Protein AF-A0A7X9NNY5-F1 (afdb_monomer_lite)

Structure (mmCIF, N/CA/C/O backbone):
data_AF-A0A7X9NNY5-F1
#
_entry.id   AF-A0A7X9NNY5-F1
#
loop_
_atom_site.group_PDB
_atom_site.id
_atom_site.type_symbol
_atom_site.label_atom_id
_atom_site.label_alt_id
_atom_site.label_comp_id
_atom_site.label_asym_id
_atom_site.label_entity_id
_atom_site.label_seq_id
_atom_site.pdbx_PDB_ins_code
_atom_site.Cartn_x
_atom_site.Cartn_y
_atom_site.Cartn_z
_atom_site.occupancy
_atom_site.B_iso_or_equiv
_atom_site.auth_seq_id
_atom_site.auth_comp_id
_atom_site.auth_asym_id
_atom_site.auth_atom_id
_atom_site.pdbx_PDB_model_num
ATOM 1 N N . MET A 1 1 ? 11.352 15.556 -14.210 1.00 29.72 1 MET A N 1
ATOM 2 C CA . MET A 1 1 ? 10.498 14.798 -15.152 1.00 29.72 1 MET A CA 1
ATOM 3 C C . MET A 1 1 ? 11.236 13.510 -15.516 1.00 29.72 1 MET A C 1
ATOM 5 O O . MET A 1 1 ? 12.029 13.505 -16.452 1.00 29.72 1 MET A O 1
ATOM 9 N N . TYR A 1 2 ? 11.097 12.452 -14.714 1.00 36.94 2 TYR A N 1
ATOM 10 C CA . TYR A 1 2 ? 11.735 11.170 -15.022 1.00 36.94 2 TYR A CA 1
ATOM 11 C C . TYR A 1 2 ? 10.911 10.487 -16.113 1.00 36.94 2 TYR A C 1
ATOM 13 O O . TYR A 1 2 ? 9.789 10.049 -15.892 1.00 36.94 2 TYR A O 1
ATOM 21 N N . ASN A 1 3 ? 11.434 10.495 -17.338 1.00 51.75 3 ASN A N 1
ATOM 22 C CA . ASN A 1 3 ? 10.774 9.860 -18.470 1.00 51.75 3 ASN A CA 1
ATOM 23 C C . ASN A 1 3 ? 10.705 8.351 -18.214 1.00 51.75 3 ASN A C 1
ATOM 25 O O . ASN A 1 3 ? 11.738 7.691 -18.151 1.00 51.75 3 ASN A O 1
ATOM 29 N N . ASN A 1 4 ? 9.493 7.799 -18.153 1.00 73.00 4 ASN A N 1
ATOM 30 C CA . ASN A 1 4 ? 9.214 6.363 -18.018 1.00 73.00 4 ASN A CA 1
ATOM 31 C C . ASN A 1 4 ? 9.569 5.541 -19.281 1.00 73.00 4 ASN A C 1
ATOM 33 O O . ASN A 1 4 ? 9.000 4.482 -19.563 1.00 73.00 4 ASN A O 1
ATOM 37 N N . THR A 1 5 ? 10.500 6.057 -20.084 1.00 80.38 5 THR A N 1
ATOM 38 C CA . THR A 1 5 ? 10.913 5.535 -21.381 1.00 80.38 5 THR A CA 1
ATOM 39 C C . THR A 1 5 ? 12.424 5.376 -21.419 1.00 80.38 5 THR A C 1
ATOM 41 O O . THR A 1 5 ? 13.156 6.340 -21.210 1.00 80.38 5 THR A O 1
ATOM 44 N N . LEU A 1 6 ? 12.865 4.177 -21.765 1.00 85.81 6 LEU A N 1
ATOM 45 C CA . LEU A 1 6 ? 14.250 3.759 -21.866 1.00 85.81 6 LEU A CA 1
ATOM 46 C C . LEU A 1 6 ? 14.752 3.809 -23.310 1.00 85.81 6 LEU A C 1
ATOM 48 O O . LEU A 1 6 ? 13.996 3.627 -24.272 1.00 85.81 6 LEU A O 1
ATOM 52 N N . LYS A 1 7 ? 16.061 3.986 -23.449 1.00 89.69 7 LYS A N 1
ATOM 53 C CA . LYS A 1 7 ? 16.833 3.730 -24.663 1.00 89.69 7 LYS A CA 1
ATOM 54 C C . LYS A 1 7 ? 17.215 2.255 -24.739 1.00 89.69 7 LYS A C 1
ATOM 56 O O . LYS A 1 7 ? 17.314 1.551 -23.739 1.00 89.69 7 LYS A O 1
ATOM 61 N N . VAL A 1 8 ? 17.544 1.806 -25.949 1.00 88.88 8 VAL A N 1
ATOM 62 C CA . VAL A 1 8 ? 17.994 0.430 -26.219 1.00 88.88 8 VAL A CA 1
ATOM 63 C C . VAL A 1 8 ? 19.162 -0.003 -25.320 1.00 88.88 8 VAL A C 1
ATOM 65 O O . VAL A 1 8 ? 19.118 -1.096 -24.768 1.00 88.88 8 VAL A O 1
ATOM 68 N N . SER A 1 9 ? 20.171 0.848 -25.118 1.00 88.75 9 SER A N 1
ATOM 69 C CA . SER A 1 9 ? 21.324 0.537 -24.259 1.00 88.75 9 SER A CA 1
ATOM 70 C C . SER A 1 9 ? 20.941 0.322 -22.791 1.00 88.75 9 SER A C 1
ATOM 72 O O . SER A 1 9 ? 21.478 -0.566 -22.133 1.00 88.75 9 SER A O 1
ATOM 74 N N . GLU A 1 10 ? 19.989 1.107 -22.284 1.00 88.75 10 GLU A N 1
ATOM 75 C CA . GLU A 1 10 ? 19.481 0.997 -20.912 1.00 88.75 10 GLU A CA 1
ATOM 76 C C . GLU A 1 10 ? 18.686 -0.300 -20.745 1.00 88.75 10 GLU A C 1
ATOM 78 O O . GLU A 1 10 ? 18.891 -1.027 -19.773 1.00 88.75 10 GLU A O 1
ATOM 83 N N . CYS A 1 11 ? 17.860 -0.652 -21.738 1.00 90.38 11 CYS A N 1
ATOM 84 C CA . CYS A 1 11 ? 17.157 -1.930 -21.753 1.00 90.38 11 CYS A CA 1
ATOM 85 C C . CYS A 1 11 ? 18.126 -3.114 -21.690 1.00 90.38 11 CYS A C 1
ATOM 87 O O . CYS A 1 11 ? 17.936 -3.996 -20.863 1.00 90.38 11 CYS A O 1
ATOM 89 N N . LEU A 1 12 ? 19.181 -3.126 -22.510 1.00 92.25 12 LEU A N 1
ATOM 90 C CA . LEU A 1 12 ? 20.163 -4.218 -22.523 1.00 92.25 12 LEU A CA 1
ATOM 91 C C . LEU A 1 12 ? 20.895 -4.366 -21.181 1.00 92.25 12 LEU A C 1
ATOM 93 O O . LEU A 1 12 ? 21.133 -5.487 -20.736 1.00 92.25 12 LEU A O 1
ATOM 97 N N . SER A 1 13 ? 21.211 -3.250 -20.515 1.00 90.56 13 SER A N 1
ATOM 98 C CA . SER A 1 13 ? 21.811 -3.259 -19.175 1.00 90.56 13 SER A CA 1
ATOM 99 C C . SER A 1 13 ? 20.877 -3.895 -18.137 1.00 90.56 13 SER A C 1
ATOM 101 O O . SER A 1 13 ? 21.286 -4.781 -17.386 1.00 90.56 13 SER A O 1
ATOM 103 N N . ILE A 1 14 ? 19.595 -3.512 -18.151 1.00 89.88 14 ILE A N 1
ATOM 104 C CA . ILE A 1 14 ? 18.569 -4.086 -17.268 1.00 89.88 14 ILE A CA 1
ATOM 105 C C . ILE A 1 14 ? 18.381 -5.576 -17.560 1.00 89.88 14 ILE A C 1
ATOM 107 O O . ILE A 1 14 ? 18.391 -6.381 -16.637 1.00 89.88 14 ILE A O 1
ATOM 111 N N . MET A 1 15 ? 18.271 -5.969 -18.832 1.00 91.69 15 MET A N 1
ATOM 112 C CA . MET A 1 15 ? 18.133 -7.377 -19.220 1.00 91.69 15 MET A CA 1
ATOM 113 C C . MET A 1 15 ? 19.300 -8.225 -18.695 1.00 91.69 15 MET A C 1
ATOM 115 O O . MET A 1 15 ? 19.076 -9.308 -18.155 1.00 91.69 15 MET A O 1
ATOM 119 N N . LYS A 1 16 ? 20.533 -7.701 -18.760 1.00 90.44 16 LYS A N 1
ATOM 120 C CA . LYS A 1 16 ? 21.729 -8.370 -18.232 1.00 90.44 16 LYS A CA 1
ATOM 121 C C . LYS A 1 16 ? 21.672 -8.577 -16.713 1.00 90.44 16 LYS A C 1
ATOM 123 O O . LYS A 1 16 ? 22.132 -9.616 -16.248 1.00 90.44 16 LYS A O 1
ATOM 128 N N . LYS A 1 17 ? 21.090 -7.639 -15.950 1.00 87.31 17 LYS A N 1
ATOM 129 C CA . LYS A 1 17 ? 20.887 -7.778 -14.491 1.00 87.31 17 LYS A CA 1
ATOM 130 C C . LYS A 1 17 ? 20.021 -8.995 -14.145 1.00 87.31 17 LYS A C 1
ATOM 132 O O . LYS A 1 17 ? 20.289 -9.655 -13.153 1.00 87.31 17 LYS A O 1
ATOM 137 N N . PHE A 1 18 ? 19.045 -9.317 -14.994 1.00 86.88 18 PHE A N 1
ATOM 138 C CA . PHE A 1 18 ? 18.149 -10.473 -14.843 1.00 86.88 18 PHE A CA 1
ATOM 139 C C . PHE A 1 18 ? 18.590 -11.684 -15.672 1.00 86.88 18 PHE A C 1
ATOM 141 O O . PHE A 1 18 ? 17.772 -12.514 -16.057 1.00 86.88 18 PHE A O 1
ATOM 148 N N . ASN A 1 19 ? 19.885 -11.762 -15.993 1.00 85.56 19 ASN A N 1
ATOM 149 C CA . ASN A 1 19 ? 20.501 -12.862 -16.734 1.00 85.56 19 ASN A CA 1
ATOM 150 C C . ASN A 1 19 ? 19.885 -13.138 -18.127 1.00 85.56 19 ASN A C 1
ATOM 152 O O . ASN A 1 19 ? 20.053 -14.219 -18.692 1.00 85.56 19 ASN A O 1
ATOM 156 N N . VAL A 1 20 ? 19.207 -12.150 -18.722 1.00 88.06 20 VAL A N 1
ATOM 157 C CA . VAL A 1 20 ? 18.689 -12.218 -20.093 1.00 88.06 20 VAL A CA 1
ATOM 158 C C . VAL A 1 20 ? 19.696 -11.563 -21.033 1.00 88.06 20 VAL A C 1
ATOM 160 O O . VAL A 1 20 ? 19.736 -10.344 -21.203 1.00 88.06 20 VAL A O 1
ATOM 163 N N . HIS A 1 21 ? 20.522 -12.385 -21.676 1.00 89.94 21 HIS A N 1
ATOM 164 C CA . HIS A 1 21 ? 21.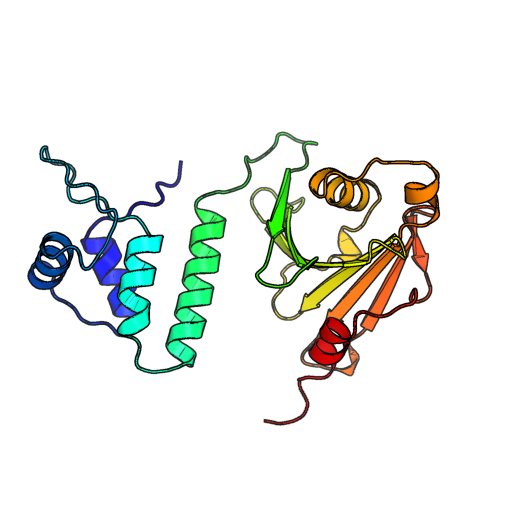551 -11.912 -22.604 1.00 89.94 21 HIS A CA 1
ATOM 165 C C . HIS A 1 21 ? 20.981 -11.749 -24.013 1.00 89.94 21 HIS A C 1
ATOM 167 O O . HIS A 1 21 ? 20.481 -12.697 -24.617 1.00 89.94 21 HIS A O 1
ATOM 173 N N . MET A 1 22 ? 21.070 -10.539 -24.562 1.00 91.75 22 MET A N 1
ATOM 174 C CA . MET A 1 22 ? 20.636 -10.235 -25.925 1.00 91.75 22 MET A CA 1
ATOM 175 C C . MET A 1 22 ? 21.566 -9.195 -26.545 1.00 91.75 22 MET A C 1
ATOM 177 O O . MET A 1 22 ? 22.008 -8.271 -25.869 1.00 91.75 22 MET A O 1
ATOM 181 N N . SER A 1 23 ? 21.866 -9.330 -27.837 1.00 92.75 23 SER A N 1
ATOM 182 C CA . SER A 1 23 ? 22.615 -8.304 -28.564 1.00 92.75 23 SER A CA 1
ATOM 183 C C . SER A 1 23 ? 21.702 -7.143 -28.965 1.00 92.75 23 SER A C 1
ATOM 185 O O . SER A 1 23 ? 20.495 -7.315 -29.163 1.00 92.75 23 SER A O 1
ATOM 187 N N . GLU A 1 24 ? 22.277 -5.953 -29.143 1.00 91.56 24 GLU A N 1
ATOM 188 C CA . GLU A 1 24 ? 21.531 -4.782 -29.611 1.00 91.56 24 GLU A CA 1
ATOM 189 C C . GLU A 1 24 ? 20.770 -5.026 -30.934 1.00 91.56 24 GLU A C 1
ATOM 191 O O . GLU A 1 24 ? 19.580 -4.691 -30.996 1.00 91.56 24 GLU A O 1
ATOM 196 N N . PRO A 1 25 ? 21.366 -5.643 -31.978 1.00 92.06 25 PRO A N 1
ATOM 197 C CA . PRO A 1 25 ? 20.636 -5.970 -33.204 1.00 92.06 25 PRO A CA 1
ATOM 198 C C . PRO A 1 25 ? 19.439 -6.895 -32.964 1.00 92.06 25 PRO A C 1
ATOM 200 O O . PRO A 1 25 ? 18.354 -6.637 -33.493 1.00 92.06 25 PRO A O 1
ATOM 203 N N . SER A 1 26 ? 19.604 -7.930 -32.134 1.00 91.44 26 SER A N 1
ATOM 204 C CA . SER A 1 26 ? 18.530 -8.875 -31.807 1.00 91.44 26 SER A CA 1
ATOM 205 C C . SER A 1 26 ? 17.392 -8.195 -31.050 1.00 91.44 26 SER A C 1
ATOM 207 O O . SER A 1 26 ? 16.222 -8.415 -31.362 1.00 91.44 26 SER A O 1
ATOM 209 N N . PHE A 1 27 ? 17.711 -7.299 -30.116 1.00 93.19 27 PHE A N 1
ATOM 210 C CA . PHE A 1 27 ? 16.696 -6.556 -29.375 1.00 93.19 27 PHE A CA 1
ATOM 211 C C . PHE A 1 27 ? 15.937 -5.566 -30.270 1.00 93.19 27 PHE A C 1
ATOM 213 O O . PHE A 1 27 ? 14.707 -5.504 -30.241 1.00 93.19 27 PHE A O 1
ATOM 220 N N . ARG A 1 28 ? 16.636 -4.862 -31.169 1.00 90.38 28 ARG A N 1
ATOM 221 C CA . ARG A 1 28 ? 15.995 -4.014 -32.191 1.00 90.38 28 ARG A CA 1
ATOM 222 C C . ARG A 1 28 ? 15.096 -4.820 -33.126 1.00 90.38 28 ARG A C 1
ATOM 224 O O . ARG A 1 28 ? 14.043 -4.330 -33.534 1.00 90.38 28 ARG A O 1
ATOM 231 N N . GLN A 1 29 ? 15.482 -6.049 -33.460 1.00 90.75 29 GLN A N 1
ATOM 232 C CA . GLN A 1 29 ? 14.642 -6.949 -34.244 1.00 90.75 29 GLN A CA 1
ATOM 233 C C . GLN A 1 29 ? 13.386 -7.373 -33.469 1.00 90.75 29 GLN A C 1
ATOM 235 O O . GLN A 1 29 ? 12.304 -7.374 -34.054 1.00 90.75 29 GLN A O 1
ATOM 240 N N . ALA A 1 30 ? 13.497 -7.675 -32.173 1.00 90.75 30 ALA A N 1
ATOM 241 C CA . ALA A 1 30 ? 12.353 -7.997 -31.315 1.00 90.75 30 ALA A CA 1
ATOM 242 C C . ALA A 1 30 ? 11.338 -6.840 -31.247 1.00 90.75 30 ALA A C 1
ATOM 244 O O . ALA A 1 30 ? 10.132 -7.067 -31.358 1.00 90.75 30 ALA A O 1
ATOM 245 N N . ILE A 1 31 ? 11.823 -5.596 -31.167 1.00 90.19 31 ILE A N 1
ATOM 246 C CA . ILE A 1 31 ? 10.989 -4.385 -31.234 1.00 90.19 31 ILE A CA 1
ATOM 247 C C . ILE A 1 31 ? 10.262 -4.293 -32.583 1.00 90.19 31 ILE A C 1
ATOM 249 O O . ILE A 1 31 ? 9.046 -4.141 -32.618 1.00 90.19 31 ILE A O 1
ATOM 253 N N . ARG A 1 32 ? 10.974 -4.455 -33.709 1.00 87.06 32 ARG A N 1
ATOM 254 C CA . ARG A 1 32 ? 10.362 -4.435 -35.058 1.00 87.06 32 ARG A CA 1
ATOM 255 C C . ARG A 1 32 ? 9.321 -5.538 -35.259 1.00 87.06 32 ARG A C 1
ATOM 257 O O . ARG A 1 32 ? 8.368 -5.342 -36.001 1.00 87.06 32 ARG A O 1
ATOM 264 N N . LYS A 1 33 ? 9.501 -6.685 -34.598 1.00 89.75 33 LYS A N 1
ATOM 265 C CA . LYS A 1 33 ? 8.549 -7.806 -34.579 1.00 89.75 33 LYS A CA 1
ATOM 266 C C . LYS A 1 33 ? 7.403 -7.615 -33.572 1.00 89.75 33 LYS A C 1
ATOM 268 O O . LYS A 1 33 ? 6.646 -8.552 -33.348 1.00 89.75 33 LYS A O 1
ATOM 273 N N . ASN A 1 34 ? 7.284 -6.435 -32.958 1.00 83.75 34 ASN A N 1
ATOM 274 C CA . ASN A 1 34 ? 6.257 -6.085 -31.974 1.00 83.75 34 ASN A CA 1
ATOM 275 C C . ASN A 1 34 ? 6.227 -7.003 -30.733 1.00 83.75 34 ASN A C 1
ATOM 277 O O . ASN A 1 34 ? 5.195 -7.169 -30.084 1.00 83.75 34 ASN A O 1
ATOM 281 N N . GLN A 1 35 ? 7.367 -7.619 -30.397 1.00 88.50 35 GLN A N 1
ATOM 282 C CA . GLN A 1 35 ? 7.510 -8.438 -29.187 1.00 88.50 35 GLN A CA 1
ATOM 283 C C . GLN A 1 35 ? 7.706 -7.566 -27.941 1.00 88.50 35 GLN A C 1
ATOM 285 O O . GLN A 1 35 ? 7.334 -7.965 -26.842 1.00 88.50 35 GLN A O 1
ATOM 290 N N . VAL A 1 36 ? 8.264 -6.367 -28.123 1.00 87.12 36 VAL A N 1
ATOM 291 C CA . VAL A 1 36 ? 8.272 -5.287 -27.132 1.00 87.12 36 VAL A CA 1
ATOM 292 C C . VAL A 1 36 ? 7.199 -4.295 -27.573 1.00 87.12 36 VAL A C 1
ATOM 294 O O . VAL A 1 36 ? 7.366 -3.622 -28.588 1.00 87.12 36 VAL A O 1
ATOM 297 N N . LYS A 1 37 ? 6.068 -4.264 -26.865 1.00 79.19 37 LYS A N 1
ATOM 298 C CA . LYS A 1 37 ? 4.893 -3.465 -27.253 1.00 79.19 37 LYS A CA 1
ATOM 299 C C . LYS A 1 37 ? 5.091 -1.978 -26.933 1.00 79.19 37 LYS A C 1
ATOM 301 O O . LYS A 1 37 ? 5.993 -1.614 -26.189 1.00 79.19 37 LYS A O 1
ATOM 306 N N . ASN A 1 38 ? 4.225 -1.124 -27.485 1.00 80.75 38 ASN A N 1
ATOM 307 C CA . ASN A 1 38 ? 4.113 0.307 -27.152 1.00 80.75 38 ASN A CA 1
ATOM 308 C C . ASN A 1 38 ? 5.410 1.129 -27.311 1.00 80.75 38 ASN A C 1
ATOM 310 O O . ASN A 1 38 ? 5.562 2.185 -26.702 1.00 80.75 38 ASN A O 1
ATOM 314 N N . THR A 1 39 ? 6.359 0.667 -28.129 1.00 82.38 39 THR A N 1
ATOM 315 C CA . THR A 1 39 ? 7.594 1.407 -28.411 1.00 82.38 39 THR A CA 1
ATOM 316 C C . THR A 1 39 ? 7.340 2.534 -29.403 1.00 82.38 39 THR A C 1
ATOM 318 O O . THR A 1 39 ? 6.726 2.308 -30.447 1.00 82.38 39 THR A O 1
ATOM 321 N N . VAL A 1 40 ? 7.880 3.722 -29.134 1.00 81.06 40 VAL A N 1
ATOM 322 C CA . VAL A 1 40 ? 7.788 4.869 -30.045 1.00 81.06 40 VAL A CA 1
ATOM 323 C C . VAL A 1 40 ? 9.054 4.935 -30.897 1.00 81.06 40 VAL A C 1
ATOM 325 O O . VAL A 1 40 ? 10.168 5.101 -30.388 1.00 81.06 40 VAL A O 1
ATOM 328 N N . LEU A 1 41 ? 8.882 4.791 -32.211 1.00 75.81 41 LEU A N 1
ATOM 329 C CA . LEU A 1 41 ? 9.952 4.893 -33.202 1.00 75.81 41 LEU A CA 1
ATOM 330 C C . LEU A 1 41 ? 10.037 6.339 -33.703 1.00 75.81 41 LEU A C 1
ATOM 332 O O . LEU A 1 41 ? 9.265 6.735 -34.572 1.00 75.81 41 LEU A O 1
ATOM 336 N N . ASN A 1 42 ? 10.980 7.129 -33.181 1.00 67.38 42 ASN A N 1
ATOM 337 C CA . ASN A 1 42 ? 11.233 8.469 -33.713 1.00 67.38 42 ASN A CA 1
ATOM 338 C C . ASN A 1 42 ? 12.247 8.415 -34.865 1.00 67.38 42 ASN A C 1
ATOM 340 O O . ASN A 1 42 ? 13.372 7.941 -34.711 1.00 67.38 42 ASN A O 1
ATOM 344 N N . SER A 1 43 ? 11.848 8.932 -36.029 1.00 55.50 43 SER A N 1
ATOM 345 C CA . SER A 1 43 ? 12.632 8.930 -37.274 1.00 55.50 43 SER A CA 1
ATOM 346 C C . SER A 1 43 ? 13.770 9.962 -37.307 1.00 55.50 43 SER A C 1
ATOM 348 O O . SER A 1 43 ? 14.613 9.920 -38.201 1.00 55.50 43 SER A O 1
ATOM 350 N N . LYS A 1 44 ? 13.843 10.875 -36.329 1.00 47.81 44 LYS A N 1
ATOM 351 C CA . LYS A 1 44 ? 14.873 11.921 -36.235 1.00 47.81 44 LYS A CA 1
ATOM 352 C C . LYS A 1 44 ? 15.720 11.727 -34.980 1.00 47.81 44 LYS A C 1
ATOM 354 O O . LYS A 1 44 ? 15.222 11.981 -33.896 1.00 47.81 44 LYS A O 1
ATOM 359 N N . LYS A 1 45 ? 16.978 11.292 -35.152 1.00 49.44 45 LYS A N 1
ATOM 360 C CA . LYS A 1 45 ? 18.151 11.328 -34.233 1.00 49.44 45 LYS A CA 1
ATOM 361 C C . LYS A 1 45 ? 18.014 10.932 -32.738 1.00 49.44 45 LYS A C 1
ATOM 363 O O . LYS A 1 45 ? 19.048 10.733 -32.114 1.00 49.44 45 LYS A O 1
ATOM 368 N N . GLU A 1 46 ? 16.828 10.739 -32.165 1.00 51.97 46 GLU A N 1
ATOM 369 C CA . GLU A 1 46 ? 16.620 10.503 -30.723 1.00 51.97 46 GLU A CA 1
ATOM 370 C C . GLU A 1 46 ? 16.437 9.028 -30.326 1.00 51.97 46 GLU A C 1
ATOM 372 O O . GLU A 1 46 ? 16.335 8.708 -29.144 1.00 51.97 46 GLU A O 1
ATOM 377 N N . GLY A 1 47 ? 16.466 8.104 -31.287 1.00 72.75 47 GLY A N 1
ATOM 378 C CA . GLY A 1 47 ? 16.411 6.669 -31.007 1.00 72.75 47 GLY A CA 1
ATOM 379 C C . GLY A 1 47 ? 15.016 6.143 -30.645 1.00 72.75 47 GLY A C 1
ATOM 380 O O . GLY A 1 47 ? 14.021 6.864 -30.626 1.00 72.75 47 GLY A O 1
ATOM 381 N N . ILE A 1 48 ? 14.947 4.826 -30.429 1.00 82.69 48 ILE A N 1
ATOM 382 C CA . ILE A 1 48 ? 13.721 4.116 -30.045 1.00 82.69 48 ILE A CA 1
ATOM 383 C C . ILE A 1 48 ? 13.451 4.408 -28.569 1.00 82.69 48 ILE A C 1
ATOM 385 O O . ILE A 1 48 ? 14.330 4.153 -27.744 1.00 82.69 48 ILE A O 1
ATOM 389 N N . ARG A 1 49 ? 12.252 4.900 -28.243 1.00 85.69 49 ARG A N 1
ATOM 390 C CA . ARG A 1 49 ? 11.802 5.077 -26.857 1.00 85.69 49 ARG A CA 1
ATOM 391 C C . ARG A 1 49 ? 10.957 3.881 -26.440 1.00 85.69 49 ARG A C 1
ATOM 393 O O . ARG A 1 49 ? 9.960 3.562 -27.089 1.00 85.69 49 ARG A O 1
ATOM 400 N N . ILE A 1 50 ? 11.371 3.215 -25.371 1.00 87.62 50 ILE A N 1
ATOM 401 C CA . ILE A 1 50 ? 10.800 1.943 -24.923 1.00 87.62 50 ILE A CA 1
ATOM 402 C C . ILE A 1 50 ? 10.203 2.160 -23.536 1.00 87.62 50 ILE A C 1
ATOM 404 O O . ILE A 1 50 ? 10.965 2.395 -22.603 1.00 87.62 50 ILE A O 1
ATOM 408 N N . PRO A 1 51 ? 8.874 2.100 -23.354 1.00 85.50 51 PRO A N 1
ATOM 409 C CA . PRO A 1 51 ? 8.294 2.235 -22.025 1.00 85.50 51 PRO A CA 1
ATOM 410 C C . PRO A 1 51 ? 8.858 1.173 -21.082 1.00 85.50 51 PRO A C 1
ATOM 412 O O . PRO A 1 51 ? 8.955 0.002 -21.460 1.00 85.50 51 PRO A O 1
ATOM 415 N N . PHE A 1 52 ? 9.196 1.556 -19.85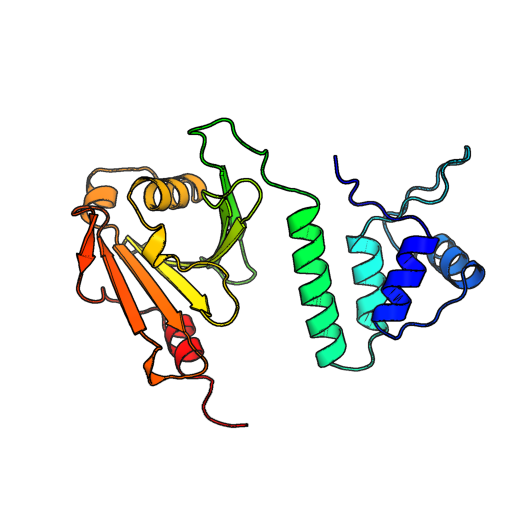3 1.00 83.62 52 PHE A N 1
ATOM 416 C CA . PHE A 1 52 ? 9.801 0.634 -18.893 1.00 83.62 52 PHE A CA 1
ATOM 417 C C . PHE A 1 52 ? 8.923 -0.605 -18.650 1.00 83.62 52 PHE A C 1
ATOM 419 O O . PHE A 1 52 ? 9.394 -1.731 -18.788 1.00 83.62 52 PHE A O 1
ATOM 426 N N . ALA A 1 53 ? 7.614 -0.413 -18.462 1.00 80.69 53 ALA A N 1
ATOM 427 C CA . ALA A 1 53 ? 6.638 -1.503 -18.353 1.00 80.69 53 ALA A CA 1
ATOM 428 C C . ALA A 1 53 ? 6.648 -2.461 -19.563 1.00 80.69 53 ALA A C 1
ATOM 430 O O . ALA A 1 53 ? 6.429 -3.663 -19.424 1.00 80.69 53 ALA A O 1
ATOM 431 N N . SER A 1 54 ? 6.941 -1.951 -20.764 1.00 83.69 54 SER A N 1
ATOM 432 C CA . SER A 1 54 ? 7.018 -2.780 -21.974 1.00 83.69 54 SER A CA 1
ATOM 433 C C . SER A 1 54 ? 8.274 -3.651 -21.997 1.00 83.69 54 SER A C 1
ATOM 435 O O . SER A 1 54 ? 8.213 -4.784 -22.475 1.00 83.69 54 SER A O 1
ATOM 437 N N . LEU A 1 55 ? 9.390 -3.169 -21.436 1.00 89.56 55 LEU A N 1
ATOM 438 C CA . LEU A 1 55 ? 10.584 -3.985 -21.208 1.00 89.56 55 LEU A CA 1
ATOM 439 C C . LEU A 1 55 ? 10.329 -5.075 -20.159 1.00 89.56 55 LEU A C 1
ATOM 441 O O . LEU A 1 55 ? 10.701 -6.224 -20.382 1.00 89.56 55 LEU A O 1
ATOM 445 N N . ILE A 1 56 ? 9.678 -4.740 -19.043 1.00 88.00 56 ILE A N 1
ATOM 446 C CA . ILE A 1 56 ? 9.377 -5.707 -17.977 1.00 88.00 56 ILE A CA 1
ATOM 447 C C . ILE A 1 56 ? 8.489 -6.836 -18.498 1.00 88.00 56 ILE A C 1
ATOM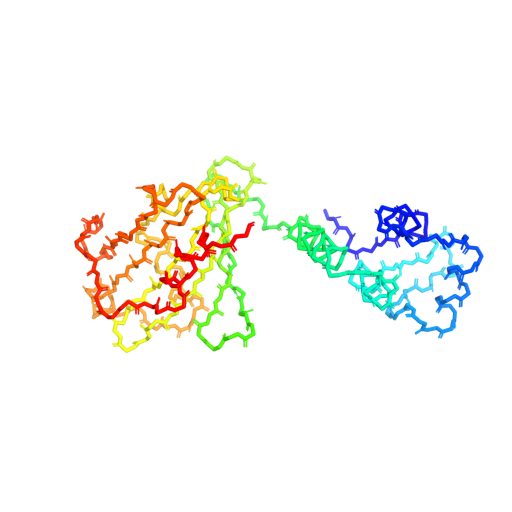 449 O O . ILE A 1 56 ? 8.844 -8.005 -18.365 1.00 88.00 56 ILE A O 1
ATOM 453 N N . ASN A 1 57 ? 7.411 -6.505 -19.210 1.00 81.81 57 ASN A N 1
ATOM 454 C CA . ASN A 1 57 ? 6.546 -7.506 -19.842 1.00 81.81 57 ASN A CA 1
ATOM 455 C C . ASN A 1 57 ? 7.292 -8.387 -20.854 1.00 81.81 57 ASN A C 1
ATOM 457 O O . ASN A 1 57 ? 6.976 -9.564 -21.013 1.00 81.81 57 ASN A O 1
ATOM 461 N N . PHE A 1 58 ? 8.294 -7.834 -21.540 1.00 89.44 58 PHE A N 1
ATOM 462 C CA . PHE A 1 58 ? 9.144 -8.603 -22.444 1.00 89.44 58 PHE A CA 1
ATOM 463 C C . PHE A 1 58 ? 10.104 -9.552 -21.707 1.00 89.44 58 PHE A C 1
ATOM 465 O O . PHE A 1 58 ? 10.463 -10.595 -22.267 1.00 89.44 58 PHE A O 1
ATOM 472 N N . LEU A 1 59 ? 10.521 -9.202 -20.487 1.00 88.25 59 LEU A N 1
ATOM 473 C CA . LEU A 1 59 ? 11.437 -9.977 -19.650 1.00 88.25 59 LEU A CA 1
ATOM 474 C C . LEU A 1 59 ? 10.754 -11.139 -18.930 1.00 88.25 59 LEU A C 1
ATOM 476 O O . LEU A 1 59 ? 11.325 -12.223 -18.931 1.00 88.25 59 LEU A O 1
ATOM 480 N N . ILE A 1 60 ? 9.541 -10.946 -18.398 1.00 82.81 60 ILE A N 1
ATOM 481 C CA . ILE A 1 60 ? 8.779 -11.961 -17.639 1.00 82.81 60 ILE A CA 1
ATOM 482 C C . ILE A 1 60 ? 8.844 -13.372 -18.260 1.00 82.81 60 ILE A C 1
ATOM 484 O O . ILE A 1 60 ? 9.260 -14.297 -17.567 1.00 82.81 60 ILE A O 1
ATOM 488 N N . PRO A 1 61 ? 8.518 -13.581 -19.553 1.00 83.06 61 PRO A N 1
ATOM 489 C CA . PRO A 1 61 ? 8.514 -14.925 -20.137 1.00 83.06 61 PRO A CA 1
ATOM 490 C C . PRO A 1 61 ? 9.915 -15.510 -20.404 1.00 83.06 61 PRO A C 1
ATOM 492 O O . PRO A 1 61 ? 10.013 -16.608 -20.940 1.00 83.06 61 PRO A O 1
ATOM 495 N N . LYS A 1 62 ? 10.998 -14.772 -20.126 1.00 87.94 62 LYS A N 1
ATOM 496 C CA . LYS A 1 62 ? 12.395 -15.173 -20.390 1.00 87.94 62 LYS A CA 1
ATOM 497 C C . LYS A 1 62 ? 13.184 -15.486 -19.118 1.00 87.94 62 LYS A C 1
ATOM 499 O O . LYS A 1 62 ? 14.363 -15.816 -19.217 1.00 87.94 62 LYS A O 1
ATOM 504 N N . LEU A 1 63 ? 12.558 -15.354 -17.953 1.00 84.50 63 LEU A N 1
ATOM 505 C CA . LEU A 1 63 ? 13.170 -15.673 -16.669 1.00 84.50 63 LEU A CA 1
ATOM 506 C C . LEU A 1 63 ? 13.167 -17.187 -16.449 1.00 84.50 63 LEU A C 1
ATOM 508 O O . LEU A 1 63 ? 12.250 -17.876 -16.894 1.00 84.50 63 LEU A O 1
ATOM 512 N N . GLN A 1 64 ? 14.194 -17.704 -15.775 1.00 75.88 64 GLN A N 1
ATOM 513 C CA . GLN A 1 64 ? 14.371 -19.148 -15.583 1.00 75.88 64 GLN A CA 1
ATOM 514 C C . GLN A 1 64 ? 13.877 -19.658 -14.222 1.00 75.88 64 GLN A C 1
ATOM 516 O O . GLN A 1 64 ? 13.954 -20.857 -13.963 1.00 75.88 64 GLN A O 1
ATOM 521 N N . GLY A 1 65 ? 13.325 -18.791 -13.366 1.00 70.50 65 GLY A N 1
ATOM 522 C CA . GLY A 1 65 ? 12.814 -19.207 -12.064 1.00 70.50 65 GLY A CA 1
ATOM 523 C C . GLY A 1 65 ? 11.961 -18.166 -11.344 1.00 70.50 65 GLY A C 1
ATOM 524 O O . GLY A 1 65 ? 11.937 -16.985 -11.694 1.00 70.50 65 GLY A O 1
ATOM 525 N N . ASN A 1 66 ? 11.273 -18.630 -10.297 1.00 62.75 66 ASN A N 1
ATOM 526 C CA . ASN A 1 66 ? 10.375 -17.813 -9.474 1.00 62.75 66 ASN A CA 1
ATOM 527 C C . ASN A 1 66 ? 11.114 -16.689 -8.728 1.00 62.75 66 ASN A C 1
ATOM 529 O O . ASN A 1 66 ? 10.552 -15.614 -8.542 1.00 62.75 66 ASN A O 1
ATOM 533 N N . TYR A 1 67 ? 12.373 -16.917 -8.339 1.00 65.88 67 TYR A N 1
ATOM 534 C CA . TYR A 1 67 ? 13.205 -15.913 -7.670 1.00 65.88 67 TYR A CA 1
ATOM 535 C C . TYR A 1 67 ? 13.524 -14.724 -8.589 1.00 65.88 67 TYR A C 1
ATOM 537 O O . TYR A 1 67 ? 13.297 -13.579 -8.215 1.00 65.88 67 TYR A O 1
ATOM 545 N N . ASP A 1 68 ? 13.940 -14.980 -9.833 1.00 67.69 68 ASP A N 1
ATOM 546 C CA . ASP A 1 68 ? 14.217 -13.912 -10.804 1.00 67.69 68 ASP A CA 1
ATOM 547 C C . ASP A 1 68 ? 12.954 -13.103 -11.136 1.00 67.69 68 ASP A C 1
ATOM 549 O O . ASP A 1 68 ? 13.019 -11.895 -11.363 1.00 67.69 68 ASP A O 1
ATOM 553 N N . ALA A 1 69 ? 11.790 -13.764 -11.153 1.00 67.75 69 ALA A N 1
ATOM 554 C CA . ALA A 1 69 ? 10.500 -13.109 -11.352 1.00 67.75 69 ALA A CA 1
ATOM 555 C C . ALA A 1 69 ? 10.119 -12.211 -10.168 1.00 67.75 69 ALA A C 1
ATOM 557 O O . ALA A 1 69 ? 9.628 -11.100 -10.381 1.00 67.75 69 ALA A O 1
ATOM 558 N N . TYR A 1 70 ? 10.386 -12.661 -8.940 1.00 66.69 70 TYR A N 1
ATOM 559 C CA . TYR A 1 70 ? 10.215 -11.860 -7.730 1.00 66.69 70 TYR A CA 1
ATOM 560 C C . TYR A 1 70 ? 11.130 -10.626 -7.738 1.00 66.69 70 TYR A C 1
ATOM 562 O O . TYR A 1 70 ? 10.643 -9.504 -7.589 1.00 66.69 70 TYR A O 1
ATOM 570 N N . GLU A 1 71 ? 12.423 -10.806 -8.019 1.00 73.81 71 GLU A N 1
ATOM 571 C CA . GLU A 1 71 ? 13.404 -9.716 -8.105 1.00 73.81 71 GLU A CA 1
ATOM 572 C C . GLU A 1 71 ? 13.065 -8.717 -9.223 1.00 73.81 71 GLU A C 1
ATOM 574 O O . GLU A 1 71 ? 13.182 -7.503 -9.041 1.00 73.81 71 GLU A O 1
ATOM 579 N N . LEU A 1 72 ? 12.587 -9.195 -10.381 1.00 75.38 72 LEU A N 1
ATOM 580 C CA . LEU A 1 72 ? 12.115 -8.326 -11.463 1.00 75.38 72 LEU A CA 1
ATOM 581 C C . LEU A 1 72 ? 10.870 -7.537 -11.043 1.00 75.38 72 LEU A C 1
ATOM 583 O O . LEU A 1 72 ? 10.752 -6.357 -11.376 1.00 75.38 72 LEU A O 1
ATOM 587 N N . GLY A 1 73 ? 9.957 -8.172 -10.307 1.00 69.50 73 GLY A N 1
ATOM 588 C CA . GLY A 1 73 ? 8.776 -7.533 -9.734 1.00 69.50 73 GLY A CA 1
ATOM 589 C C . GLY A 1 73 ? 9.145 -6.426 -8.751 1.00 69.50 73 GLY A C 1
ATOM 590 O O . GLY A 1 73 ? 8.642 -5.311 -8.882 1.00 69.50 73 GLY A O 1
ATOM 591 N N . MET A 1 74 ? 10.071 -6.692 -7.826 1.00 73.25 74 MET A N 1
ATOM 592 C CA . MET A 1 74 ? 10.596 -5.703 -6.875 1.00 73.25 74 MET A CA 1
ATOM 593 C C . MET A 1 74 ? 11.310 -4.552 -7.586 1.00 73.25 74 MET A C 1
ATOM 595 O O . MET A 1 74 ? 11.038 -3.385 -7.312 1.00 73.25 74 MET A O 1
ATOM 599 N N . PHE A 1 75 ? 12.133 -4.856 -8.585 1.00 78.44 75 PHE A N 1
ATOM 600 C CA . PHE A 1 75 ? 12.798 -3.839 -9.393 1.00 78.44 75 PHE A CA 1
ATOM 601 C C . PHE A 1 75 ? 11.808 -2.976 -10.187 1.00 78.44 75 PHE A C 1
ATOM 603 O O . PHE A 1 75 ? 11.956 -1.753 -10.236 1.00 78.44 75 PHE A O 1
ATOM 610 N N . TYR A 1 76 ? 10.785 -3.581 -10.801 1.00 77.19 76 TYR A N 1
ATOM 611 C CA . TYR A 1 76 ? 9.728 -2.841 -11.493 1.00 77.19 76 TYR A CA 1
ATOM 612 C C . TYR A 1 76 ? 8.958 -1.953 -10.525 1.00 77.19 76 TYR A C 1
ATOM 614 O O . TYR A 1 76 ? 8.719 -0.788 -10.839 1.00 77.19 76 TYR A O 1
ATOM 622 N N . LYS A 1 77 ? 8.624 -2.492 -9.346 1.00 68.50 77 LYS A N 1
ATOM 623 C CA . LYS A 1 77 ? 7.988 -1.780 -8.243 1.00 68.50 77 LYS A CA 1
ATOM 624 C C . LYS A 1 77 ? 8.789 -0.511 -7.946 1.00 68.50 77 LYS A C 1
ATOM 626 O O . LYS A 1 77 ? 8.319 0.581 -8.251 1.00 68.50 77 LYS A O 1
ATOM 631 N N . GLU A 1 78 ? 10.021 -0.649 -7.467 1.00 65.56 78 GLU A N 1
ATOM 632 C CA . GLU A 1 78 ? 10.910 0.464 -7.107 1.00 65.56 78 GLU A CA 1
ATOM 633 C C . GLU A 1 78 ? 10.996 1.527 -8.211 1.00 65.56 78 GLU A C 1
ATOM 635 O O . GLU A 1 78 ? 10.724 2.700 -7.977 1.00 65.56 78 GLU A O 1
ATOM 640 N N . ASN A 1 79 ? 11.285 1.126 -9.448 1.00 68.31 79 ASN A N 1
ATOM 641 C CA . ASN A 1 79 ? 11.515 2.071 -10.543 1.00 68.31 79 ASN A CA 1
ATOM 642 C C . ASN A 1 79 ? 10.222 2.707 -11.090 1.00 68.31 79 ASN A C 1
ATOM 644 O O . ASN A 1 79 ? 10.266 3.799 -11.660 1.00 68.31 79 ASN A O 1
ATOM 648 N N . THR A 1 80 ? 9.061 2.079 -10.895 1.00 64.31 80 THR A N 1
ATOM 649 C CA . THR A 1 80 ? 7.757 2.700 -11.190 1.00 64.31 80 THR A CA 1
ATOM 650 C C . THR A 1 80 ? 7.372 3.700 -10.098 1.00 64.31 80 THR A C 1
ATOM 652 O O . THR A 1 80 ? 6.867 4.778 -10.403 1.00 64.31 80 THR A O 1
ATOM 655 N N . PHE A 1 81 ? 7.683 3.396 -8.834 1.00 52.56 81 PHE A N 1
ATOM 656 C CA . PHE A 1 81 ? 7.472 4.316 -7.713 1.00 52.56 81 PHE A CA 1
ATOM 657 C C . PHE A 1 81 ? 8.368 5.561 -7.796 1.00 52.56 81 PHE A C 1
ATOM 659 O O . PHE A 1 81 ? 7.903 6.659 -7.511 1.00 52.56 81 PHE A O 1
ATOM 666 N N . PHE A 1 82 ? 9.617 5.434 -8.256 1.00 48.53 82 PHE A N 1
ATOM 667 C CA . PHE A 1 82 ? 10.528 6.580 -8.408 1.00 48.53 82 PHE A CA 1
ATOM 668 C C . PHE A 1 82 ? 10.338 7.389 -9.703 1.00 48.53 82 PHE A C 1
ATOM 670 O O . PHE A 1 82 ? 10.874 8.491 -9.818 1.00 48.53 82 PHE A O 1
ATOM 677 N N . SER A 1 83 ? 9.605 6.870 -10.692 1.00 46.28 83 SER A N 1
ATOM 678 C CA . SER A 1 83 ? 9.387 7.555 -11.979 1.00 46.28 83 SER A CA 1
ATOM 679 C C . SER A 1 83 ? 8.155 8.459 -11.995 1.00 46.28 83 SER A C 1
ATOM 681 O O . SER A 1 83 ? 8.129 9.425 -12.758 1.00 46.28 83 SER A O 1
ATOM 683 N N . ASN A 1 84 ? 7.192 8.205 -11.108 1.00 48.56 84 ASN A N 1
ATOM 684 C CA . ASN A 1 84 ? 6.124 9.135 -10.753 1.00 48.56 84 ASN A CA 1
ATOM 685 C C . ASN A 1 84 ? 6.289 9.540 -9.281 1.00 48.56 84 ASN A C 1
ATOM 687 O O . ASN A 1 84 ? 5.473 9.127 -8.454 1.00 48.56 84 ASN A O 1
ATOM 691 N N . PRO A 1 85 ? 7.349 10.295 -8.927 1.00 50.41 85 PRO A N 1
ATOM 692 C CA . PRO A 1 85 ? 7.439 10.831 -7.581 1.00 50.41 85 PRO A CA 1
ATOM 693 C C . PRO A 1 85 ? 6.179 11.657 -7.330 1.00 50.41 85 PRO A C 1
ATOM 695 O O . PRO A 1 85 ? 5.738 12.405 -8.212 1.00 50.41 85 PRO A O 1
ATOM 698 N N . LEU A 1 86 ? 5.594 11.512 -6.141 1.00 49.06 86 LEU A N 1
ATOM 699 C CA . LEU A 1 86 ? 4.647 12.512 -5.669 1.00 49.06 86 LEU A CA 1
ATOM 700 C C . LEU A 1 86 ? 5.330 13.882 -5.817 1.00 49.06 86 LEU A C 1
ATOM 702 O O . LEU A 1 86 ? 6.540 13.969 -5.571 1.00 49.06 86 LEU A O 1
ATOM 706 N N . PRO A 1 87 ? 4.621 14.925 -6.283 1.00 49.84 87 PRO A N 1
ATOM 707 C CA . PRO A 1 87 ? 5.182 16.270 -6.315 1.00 49.84 87 PRO A CA 1
ATOM 708 C C . PRO A 1 87 ? 5.840 16.557 -4.964 1.00 49.84 87 PRO A C 1
ATOM 710 O O . PRO A 1 87 ? 5.252 16.244 -3.941 1.00 49.84 87 PRO A O 1
ATOM 713 N N . THR A 1 88 ? 7.068 17.076 -4.941 1.00 44.94 88 THR A N 1
ATOM 714 C CA . THR A 1 88 ? 7.649 17.543 -3.679 1.00 44.94 88 THR A CA 1
ATOM 715 C C . THR A 1 88 ? 6.887 18.793 -3.274 1.00 44.94 88 THR A C 1
ATOM 717 O O . THR A 1 88 ? 6.913 19.784 -4.014 1.00 44.94 88 THR A O 1
ATOM 720 N N . SER A 1 89 ? 6.206 18.737 -2.144 1.00 44.06 89 SER A N 1
ATOM 721 C CA . SER A 1 89 ? 5.434 19.844 -1.607 1.00 44.06 89 SER A CA 1
ATOM 722 C C . SER A 1 89 ? 6.306 20.954 -1.025 1.00 44.06 89 SER A C 1
ATOM 724 O O . SER A 1 89 ? 7.458 20.745 -0.630 1.00 44.06 89 SER A O 1
ATOM 726 N N . GLY A 1 90 ? 5.729 22.152 -0.913 1.00 43.31 90 GLY A N 1
ATOM 727 C CA . GLY A 1 90 ? 6.247 23.177 -0.008 1.00 43.31 90 GLY A CA 1
ATOM 728 C C . GLY A 1 90 ? 6.152 22.738 1.461 1.00 43.31 90 GLY A C 1
ATOM 729 O O . GLY A 1 90 ? 5.475 21.772 1.807 1.00 43.31 90 GLY A O 1
ATOM 730 N N . ILE A 1 91 ? 6.824 23.461 2.359 1.00 43.38 91 ILE A N 1
ATOM 731 C CA . ILE A 1 91 ? 6.730 23.215 3.807 1.00 43.38 91 ILE A CA 1
ATOM 732 C C . ILE A 1 91 ? 5.248 23.254 4.230 1.00 43.38 91 ILE A C 1
ATOM 734 O O . ILE A 1 91 ? 4.620 24.307 4.149 1.00 43.38 91 ILE A O 1
ATOM 738 N N . GLY A 1 92 ? 4.708 22.119 4.691 1.00 47.84 92 GLY A N 1
ATOM 739 C CA . GLY A 1 92 ? 3.338 21.993 5.210 1.00 47.84 92 GLY A CA 1
ATOM 740 C C . GLY A 1 92 ? 2.317 21.322 4.281 1.00 47.84 92 GLY A C 1
ATOM 741 O O . GLY A 1 92 ? 1.191 21.092 4.712 1.00 47.84 92 GLY A O 1
ATOM 742 N N . GLU A 1 93 ? 2.678 20.975 3.045 1.00 57.00 93 GLU A N 1
ATOM 743 C CA . GLU A 1 93 ? 1.795 20.235 2.133 1.00 57.00 93 GLU A CA 1
ATOM 744 C C . GLU A 1 93 ? 2.049 18.714 2.241 1.00 57.00 93 GLU A C 1
ATOM 746 O O . GLU A 1 93 ? 3.188 18.245 2.215 1.00 57.00 93 GLU A O 1
ATOM 751 N N . PHE A 1 94 ? 0.969 17.941 2.383 1.00 68.50 94 PHE A N 1
ATOM 752 C CA . PHE A 1 94 ? 0.977 16.485 2.533 1.00 68.50 94 PHE A CA 1
ATOM 753 C C . PHE A 1 94 ? 0.563 15.805 1.221 1.00 68.50 94 PHE A C 1
ATOM 755 O O . PHE A 1 94 ? -0.479 16.140 0.652 1.00 68.50 94 PHE A O 1
ATOM 762 N N . HIS A 1 95 ? 1.346 14.830 0.750 1.00 73.12 95 HIS A N 1
ATOM 763 C CA . HIS A 1 95 ? 1.051 14.085 -0.473 1.00 73.12 95 HIS A CA 1
ATOM 764 C C . HIS A 1 95 ? 0.968 12.580 -0.234 1.00 73.12 95 HIS A C 1
ATOM 766 O O . HIS A 1 95 ? 1.837 11.965 0.390 1.00 73.12 95 HIS A O 1
ATOM 772 N N . SER A 1 96 ? -0.070 11.974 -0.807 1.00 82.62 96 SER A N 1
ATOM 773 C CA . SER A 1 96 ? -0.306 10.539 -0.729 1.00 82.62 96 SER A CA 1
ATOM 774 C C . SER A 1 96 ? -1.086 10.020 -1.940 1.00 82.62 96 SER A C 1
ATOM 776 O O . SER A 1 96 ? -1.843 10.746 -2.590 1.00 82.62 96 SER A O 1
ATOM 778 N N . ILE A 1 97 ? -0.913 8.733 -2.236 1.00 82.50 97 ILE A N 1
ATOM 779 C CA . ILE A 1 97 ? -1.657 7.974 -3.247 1.00 82.50 97 ILE A CA 1
ATOM 780 C C . ILE A 1 97 ? -2.273 6.749 -2.576 1.00 82.50 97 ILE A C 1
ATOM 782 O O . ILE A 1 97 ? -1.637 6.102 -1.745 1.00 82.50 97 ILE A O 1
ATOM 786 N N . LEU A 1 98 ? -3.484 6.393 -3.002 1.00 80.62 98 LEU A N 1
ATOM 787 C CA . LEU A 1 98 ? -4.121 5.124 -2.677 1.00 80.62 98 LEU A CA 1
ATOM 788 C C . LEU A 1 98 ? -4.354 4.353 -3.979 1.00 80.62 98 LEU A C 1
ATOM 790 O O . LEU A 1 98 ? -5.088 4.810 -4.852 1.00 80.62 98 LEU A O 1
ATOM 794 N N . ALA A 1 99 ? -3.687 3.213 -4.135 1.00 78.88 99 ALA A N 1
ATOM 795 C CA . ALA A 1 99 ? -3.784 2.383 -5.332 1.00 78.88 99 ALA A CA 1
ATOM 796 C C . ALA A 1 99 ? -4.498 1.063 -5.008 1.00 78.88 99 ALA A C 1
ATOM 798 O O . ALA A 1 99 ? -4.107 0.403 -4.046 1.00 78.88 99 ALA A O 1
ATOM 799 N N . PRO A 1 100 ? -5.504 0.636 -5.789 1.00 70.12 100 PRO A N 1
ATOM 800 C CA . PRO A 1 100 ? -6.162 -0.647 -5.566 1.00 70.12 100 PRO A CA 1
ATOM 801 C C . PRO A 1 100 ? -5.211 -1.818 -5.843 1.00 70.12 100 PRO A C 1
ATOM 803 O O . PRO A 1 100 ? -4.322 -1.735 -6.696 1.00 70.12 100 PRO A O 1
ATOM 806 N N . THR A 1 101 ? -5.414 -2.926 -5.134 1.00 76.19 101 THR A N 1
ATOM 807 C CA . THR A 1 101 ? -4.745 -4.204 -5.417 1.00 76.19 101 THR A CA 1
ATOM 808 C C . THR A 1 101 ? -5.647 -5.137 -6.231 1.00 76.19 101 THR A C 1
ATOM 810 O O . THR A 1 101 ? -6.735 -4.765 -6.662 1.00 76.19 101 THR A O 1
ATOM 813 N N . ILE A 1 102 ? -5.189 -6.373 -6.456 1.00 71.81 102 ILE A N 1
ATOM 814 C CA . ILE A 1 102 ? -6.011 -7.432 -7.058 1.00 71.81 102 ILE A CA 1
ATOM 815 C C . ILE A 1 102 ? -7.095 -7.966 -6.107 1.00 71.81 102 ILE A C 1
ATOM 817 O O . ILE A 1 102 ? -8.006 -8.651 -6.565 1.00 71.81 102 ILE A O 1
ATOM 821 N N . TYR A 1 103 ? -6.982 -7.697 -4.803 1.00 70.06 103 TYR A N 1
ATOM 822 C CA . TYR A 1 103 ? -7.933 -8.148 -3.793 1.00 70.06 103 TYR A CA 1
ATOM 823 C C . TYR A 1 103 ? -8.963 -7.053 -3.526 1.00 70.06 103 TYR A C 1
ATOM 825 O O . TYR A 1 103 ? -8.641 -5.864 -3.481 1.00 70.06 103 TYR A O 1
ATOM 833 N N . SER A 1 104 ? -10.219 -7.460 -3.361 1.00 83.44 104 SER A N 1
ATOM 834 C CA . SER A 1 104 ? -11.306 -6.535 -3.051 1.00 83.44 104 SER A CA 1
ATOM 835 C C . SER A 1 104 ? -11.064 -5.861 -1.704 1.00 83.44 104 SER A C 1
ATOM 837 O O . SER A 1 104 ? -10.657 -6.517 -0.750 1.00 83.44 104 SER A O 1
ATOM 839 N N . ASN A 1 105 ? -11.328 -4.555 -1.645 1.00 88.12 105 ASN A N 1
ATOM 840 C CA . ASN A 1 105 ? -11.138 -3.709 -0.464 1.00 88.12 105 ASN A CA 1
ATOM 841 C C . ASN A 1 105 ? -9.693 -3.650 0.056 1.00 88.12 105 ASN A C 1
ATOM 843 O O . ASN A 1 105 ? -9.471 -3.200 1.178 1.00 88.12 105 ASN A O 1
ATOM 847 N N . GLU A 1 106 ? -8.711 -4.059 -0.750 1.00 89.19 106 GLU A N 1
ATOM 848 C CA . GLU A 1 106 ? -7.298 -3.935 -0.413 1.00 89.19 106 GLU A CA 1
ATOM 849 C C . GLU A 1 106 ? -6.575 -2.946 -1.316 1.00 89.19 106 GLU A C 1
ATOM 851 O O . GLU A 1 106 ? -6.718 -2.952 -2.545 1.00 89.19 106 GLU A O 1
ATOM 856 N N . TYR A 1 107 ? -5.711 -2.152 -0.693 1.00 85.12 107 TYR A N 1
ATOM 857 C CA . TYR A 1 107 ? -5.035 -1.033 -1.325 1.00 85.12 107 TYR A CA 1
ATOM 858 C C . TYR A 1 107 ? -3.566 -0.971 -0.912 1.00 85.12 107 TYR A C 1
ATOM 860 O O . TYR A 1 107 ? -3.141 -1.520 0.104 1.00 85.12 107 TYR A O 1
ATOM 868 N N . ILE A 1 108 ? -2.774 -0.263 -1.705 1.00 85.31 108 ILE A N 1
ATOM 869 C CA . ILE A 1 108 ? -1.446 0.198 -1.327 1.00 85.31 108 ILE A CA 1
ATOM 870 C C . ILE A 1 108 ? -1.560 1.695 -1.084 1.00 85.31 108 ILE A C 1
ATOM 872 O O . ILE A 1 108 ? -1.822 2.459 -2.016 1.00 85.31 108 ILE A O 1
ATOM 876 N N . TYR A 1 109 ? -1.351 2.102 0.161 1.00 87.19 109 TYR A N 1
ATOM 877 C CA . TYR A 1 109 ? -1.244 3.502 0.533 1.00 87.19 109 TYR A CA 1
ATOM 878 C C . TYR A 1 109 ? 0.218 3.919 0.506 1.00 87.19 109 TYR A C 1
ATOM 880 O O . TYR A 1 109 ? 1.071 3.256 1.096 1.00 87.19 109 TYR A O 1
ATOM 888 N N . VAL A 1 110 ? 0.516 4.991 -0.217 1.00 83.75 110 VAL A N 1
ATOM 889 C CA . VAL A 1 110 ? 1.857 5.566 -0.316 1.00 83.75 110 VAL A CA 1
ATOM 890 C C . VAL A 1 110 ? 1.786 6.997 0.160 1.00 83.75 110 VAL A C 1
ATOM 892 O O . VAL A 1 110 ? 0.936 7.751 -0.304 1.00 83.75 110 VAL A O 1
ATOM 895 N N . VAL A 1 111 ? 2.684 7.365 1.061 1.00 81.38 111 VAL A N 1
ATOM 896 C CA . VAL A 1 111 ? 2.686 8.667 1.721 1.00 81.38 111 VAL A CA 1
ATOM 897 C C . VAL A 1 111 ? 4.100 9.220 1.807 1.00 81.38 111 VAL A C 1
ATOM 899 O O . VAL A 1 111 ? 5.055 8.469 2.017 1.00 81.38 111 VAL A O 1
ATOM 902 N N . GLU A 1 112 ? 4.246 10.527 1.605 1.00 75.44 112 GLU A N 1
ATOM 903 C CA . GLU A 1 112 ? 5.522 11.218 1.779 1.00 75.44 112 GLU A CA 1
ATOM 904 C C . GLU A 1 112 ? 5.938 11.292 3.251 1.00 75.44 112 GLU A C 1
ATOM 906 O O . GLU A 1 112 ? 5.155 11.636 4.135 1.00 75.44 112 GLU A O 1
ATOM 911 N N . ASN A 1 113 ? 7.203 10.967 3.510 1.00 66.62 113 ASN A N 1
ATOM 912 C CA . ASN A 1 113 ? 7.817 11.132 4.816 1.00 66.62 113 ASN A CA 1
ATOM 913 C C . ASN A 1 113 ? 8.275 12.583 5.000 1.00 66.62 113 ASN A C 1
ATOM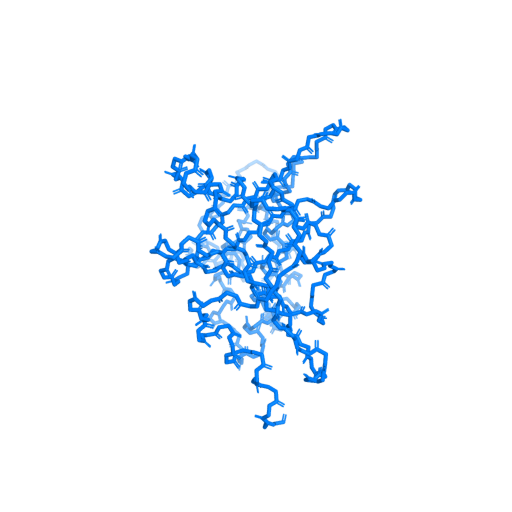 915 O O . ASN A 1 113 ? 8.736 13.234 4.068 1.00 66.62 113 ASN A O 1
ATOM 919 N N . SER A 1 114 ? 8.293 13.041 6.250 1.00 56.75 114 SER A N 1
ATOM 920 C CA . SER A 1 114 ? 8.749 14.380 6.661 1.00 56.75 114 SER A CA 1
ATOM 921 C C . SER A 1 114 ? 10.195 14.737 6.265 1.00 56.75 114 SER A C 1
ATOM 923 O O . SER A 1 114 ? 10.585 15.900 6.340 1.00 56.75 114 SER A O 1
ATOM 925 N N . HIS A 1 115 ? 10.992 13.762 5.820 1.00 54.16 115 HIS A N 1
ATOM 926 C CA . HIS A 1 115 ? 12.339 13.962 5.290 1.00 54.16 115 HIS A CA 1
ATOM 927 C C . HIS A 1 115 ? 12.271 13.938 3.758 1.00 54.16 115 HIS A C 1
ATOM 929 O O . HIS A 1 115 ? 12.326 12.868 3.142 1.00 54.16 115 HIS A O 1
ATOM 935 N N . GLY A 1 116 ? 12.091 15.139 3.195 1.00 48.47 116 GLY A N 1
ATOM 936 C CA . GLY A 1 116 ? 11.698 15.423 1.812 1.00 48.47 116 GLY A CA 1
ATOM 937 C C . GLY A 1 116 ? 12.229 14.458 0.751 1.00 48.47 116 GLY A C 1
ATOM 938 O O . GLY A 1 116 ? 13.437 14.230 0.634 1.00 48.47 116 GLY A O 1
ATOM 939 N N . GLY A 1 117 ? 11.300 13.920 -0.043 1.00 51.53 117 GLY A N 1
ATOM 940 C CA . GLY A 1 117 ? 11.586 13.042 -1.180 1.00 51.53 117 GLY A CA 1
ATOM 941 C C . GLY A 1 117 ? 11.683 11.546 -0.863 1.00 51.53 117 GLY A C 1
ATOM 942 O O . GLY A 1 117 ? 12.057 10.771 -1.744 1.00 51.53 117 GLY A O 1
ATOM 943 N N . THR A 1 118 ? 11.357 11.112 0.359 1.00 59.94 118 THR A N 1
ATOM 944 C CA . THR A 1 118 ? 11.216 9.682 0.691 1.00 59.94 118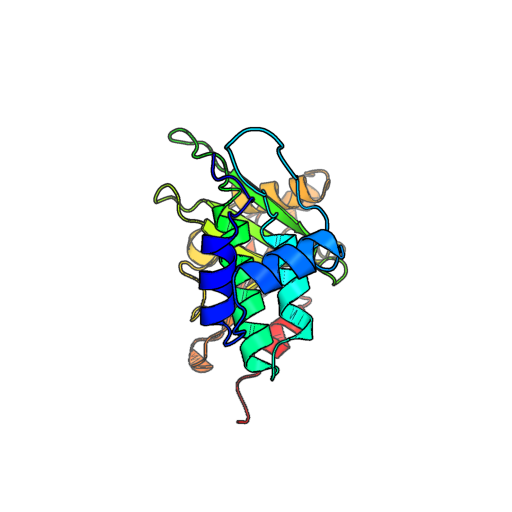 THR A CA 1
ATOM 945 C C . THR A 1 118 ? 9.758 9.325 0.962 1.00 59.94 118 THR A C 1
ATOM 947 O O . THR A 1 118 ? 9.016 10.131 1.510 1.00 59.94 118 THR A O 1
ATOM 950 N N . TYR A 1 119 ? 9.345 8.112 0.587 1.00 73.62 119 TYR A N 1
ATOM 951 C CA . TYR A 1 119 ? 7.962 7.650 0.729 1.00 73.62 119 TYR A CA 1
ATOM 952 C C . TYR A 1 119 ? 7.894 6.378 1.572 1.00 73.62 119 TYR A C 1
ATOM 954 O O . TYR A 1 119 ? 8.758 5.504 1.453 1.00 73.62 119 TYR A O 1
ATOM 962 N N . SER A 1 120 ? 6.845 6.261 2.380 1.00 77.25 120 SER A N 1
ATOM 963 C CA . SER A 1 120 ? 6.459 5.020 3.055 1.00 77.25 120 SER A CA 1
ATOM 964 C C . SER A 1 120 ? 5.281 4.381 2.326 1.00 77.25 120 SER A C 1
ATOM 966 O O . SER A 1 120 ? 4.435 5.075 1.761 1.00 77.25 120 SER A O 1
ATOM 968 N N . SER A 1 121 ? 5.246 3.049 2.291 1.00 81.19 121 SER A N 1
ATOM 969 C CA . SER A 1 121 ? 4.203 2.281 1.612 1.00 81.19 121 SER A CA 1
ATOM 970 C C . SER A 1 121 ? 3.621 1.246 2.559 1.00 81.19 121 SER A C 1
ATOM 972 O O . SER A 1 121 ? 4.360 0.454 3.141 1.00 81.19 121 SER A O 1
ATOM 974 N N . PHE A 1 122 ? 2.297 1.234 2.656 1.00 86.69 122 PHE A N 1
ATOM 975 C CA . PHE A 1 122 ? 1.537 0.399 3.572 1.00 86.69 122 PHE A CA 1
ATOM 976 C C . PHE A 1 122 ? 0.481 -0.397 2.811 1.00 86.69 122 PHE A C 1
ATOM 978 O O . PHE A 1 122 ? -0.138 0.116 1.873 1.00 86.69 122 PHE A O 1
ATOM 985 N N . ARG A 1 123 ? 0.275 -1.660 3.197 1.00 91.25 123 ARG A N 1
ATOM 986 C CA . ARG A 1 123 ? -0.827 -2.471 2.662 1.00 91.25 123 ARG A CA 1
ATOM 987 C C . ARG A 1 123 ? -2.056 -2.228 3.514 1.00 91.25 123 ARG A C 1
ATOM 989 O O . ARG A 1 123 ? -1.992 -2.418 4.723 1.00 91.25 123 ARG A O 1
ATOM 996 N N . LEU A 1 124 ? -3.149 -1.824 2.885 1.00 95.12 124 LEU A N 1
ATOM 997 C CA . LEU A 1 124 ? -4.413 -1.570 3.555 1.00 95.12 124 LEU A CA 1
ATOM 998 C C . LEU A 1 124 ? -5.436 -2.643 3.197 1.00 95.12 124 LEU A C 1
ATOM 1000 O O . LEU A 1 124 ? -5.489 -3.057 2.041 1.00 95.12 124 LEU A O 1
ATOM 1004 N N . ALA A 1 125 ? -6.270 -3.026 4.158 1.00 96.69 125 ALA A N 1
ATOM 1005 C CA . ALA A 1 125 ? -7.551 -3.684 3.926 1.00 96.69 125 ALA A CA 1
ATOM 1006 C C . ALA A 1 125 ? -8.645 -2.882 4.641 1.00 96.69 125 ALA A C 1
ATOM 1008 O O . ALA A 1 125 ? -8.455 -2.474 5.786 1.00 96.69 125 ALA A O 1
ATOM 1009 N N . ILE A 1 126 ? -9.760 -2.617 3.965 1.00 97.50 126 ILE A N 1
ATOM 1010 C CA . ILE A 1 126 ? -10.830 -1.755 4.479 1.00 97.50 126 ILE A CA 1
ATOM 1011 C C . ILE A 1 126 ? -12.025 -2.605 4.893 1.00 97.50 126 ILE A C 1
ATOM 1013 O O . ILE A 1 126 ? -12.638 -3.279 4.061 1.00 97.50 126 ILE A O 1
ATOM 1017 N N . ASP A 1 127 ? -12.368 -2.538 6.174 1.00 96.62 127 ASP A N 1
ATOM 1018 C CA . ASP A 1 127 ? -13.625 -3.040 6.710 1.00 96.62 127 ASP A CA 1
ATOM 1019 C C . ASP A 1 127 ? -14.621 -1.879 6.797 1.00 96.62 127 ASP A C 1
ATOM 1021 O O . ASP A 1 127 ? -14.630 -1.097 7.750 1.00 96.62 127 ASP A O 1
ATOM 1025 N N . TYR A 1 128 ? -15.444 -1.749 5.758 1.00 94.31 128 TYR A N 1
ATOM 1026 C CA . TYR A 1 128 ? -16.462 -0.703 5.674 1.00 94.31 128 TYR A CA 1
ATOM 1027 C C . TYR A 1 128 ? -17.591 -0.885 6.695 1.00 94.31 128 TYR A C 1
ATOM 1029 O O . TYR A 1 128 ? -18.196 0.102 7.100 1.00 94.31 128 TYR A O 1
ATOM 1037 N N . GLU A 1 129 ? -17.887 -2.121 7.107 1.00 94.19 129 GLU A N 1
ATOM 1038 C CA . GLU A 1 129 ? -18.989 -2.414 8.029 1.00 94.19 129 GLU A CA 1
ATOM 1039 C C . GLU A 1 129 ? -18.638 -1.967 9.450 1.00 94.19 129 GLU A C 1
ATOM 1041 O O . GLU A 1 129 ? -19.454 -1.345 10.129 1.00 94.19 129 GLU A O 1
ATOM 1046 N N . ASN A 1 130 ? -17.400 -2.231 9.872 1.00 95.19 130 ASN A N 1
ATOM 1047 C CA . ASN A 1 130 ? -16.916 -1.884 11.209 1.00 95.19 130 ASN A CA 1
ATOM 1048 C C . ASN A 1 130 ? -16.132 -0.562 11.249 1.00 95.19 130 ASN A C 1
ATOM 1050 O O . ASN A 1 130 ? -15.688 -0.155 12.319 1.00 95.19 130 ASN A O 1
ATOM 1054 N N . MET A 1 131 ? -15.963 0.110 10.103 1.00 95.62 131 MET A N 1
ATOM 1055 C CA . MET A 1 131 ? -15.166 1.338 9.949 1.00 95.62 131 MET A CA 1
ATOM 1056 C C . MET A 1 131 ? -13.706 1.155 10.399 1.00 95.62 131 MET A C 1
ATOM 1058 O O . MET A 1 131 ? -13.100 2.042 11.004 1.00 95.62 131 MET A O 1
ATOM 1062 N N . ILE A 1 132 ? -13.121 -0.008 10.098 1.00 97.56 132 ILE A N 1
ATOM 1063 C CA . ILE A 1 132 ? -11.742 -0.338 10.475 1.00 97.56 132 ILE A CA 1
ATOM 1064 C C . ILE A 1 132 ? -10.845 -0.311 9.240 1.00 97.56 132 ILE A C 1
ATOM 1066 O O . ILE A 1 132 ? -11.075 -1.006 8.249 1.00 97.56 132 ILE A O 1
ATOM 1070 N N . ILE A 1 133 ? -9.765 0.460 9.323 1.00 98.19 133 ILE A N 1
ATOM 1071 C CA . ILE A 1 133 ? -8.657 0.391 8.373 1.00 98.19 133 ILE A CA 1
ATOM 1072 C C . ILE A 1 133 ? -7.630 -0.587 8.941 1.00 98.19 133 ILE A C 1
ATOM 1074 O O . ILE A 1 133 ? -6.991 -0.326 9.958 1.00 98.19 133 ILE A O 1
ATOM 1078 N N . HIS A 1 134 ? -7.428 -1.717 8.282 1.00 97.88 134 HIS A N 1
ATOM 1079 C CA . HIS A 1 134 ? -6.347 -2.635 8.615 1.00 97.88 134 HIS A CA 1
ATOM 1080 C C . HIS A 1 134 ? -5.095 -2.229 7.847 1.00 97.88 134 HIS A C 1
ATOM 1082 O O . HIS A 1 134 ? -5.138 -2.097 6.629 1.00 97.88 134 HIS A O 1
ATOM 1088 N N . VAL A 1 135 ? -3.975 -2.060 8.540 1.00 96.38 135 VAL A N 1
ATOM 1089 C CA . VAL A 1 135 ? -2.678 -1.679 7.977 1.00 96.38 135 VAL A CA 1
ATOM 1090 C C . VAL A 1 135 ? -1.686 -2.799 8.240 1.00 96.38 135 VAL A C 1
ATOM 1092 O O . VAL A 1 135 ? -1.335 -3.038 9.388 1.00 96.38 135 VAL A O 1
ATOM 1095 N N . TYR A 1 136 ? -1.186 -3.458 7.202 1.00 92.94 136 TYR A N 1
ATOM 1096 C CA . TYR A 1 136 ? -0.069 -4.388 7.330 1.00 92.94 136 TYR A CA 1
ATOM 1097 C C . TYR A 1 136 ? 1.249 -3.718 6.979 1.00 92.94 136 TYR A C 1
ATOM 1099 O O . TYR A 1 136 ? 1.405 -3.126 5.901 1.00 92.94 136 TYR A O 1
ATOM 1107 N N . GLU A 1 137 ? 2.219 -3.906 7.864 1.00 88.50 137 GLU A N 1
ATOM 1108 C CA . GLU A 1 137 ? 3.603 -3.530 7.656 1.00 88.50 137 GLU A CA 1
ATOM 1109 C C . GLU A 1 137 ? 4.556 -4.658 8.050 1.00 88.50 137 GLU A C 1
ATOM 1111 O O . GLU A 1 137 ? 4.350 -5.388 9.015 1.00 88.50 137 GLU A O 1
ATOM 1116 N N . ASP A 1 138 ? 5.619 -4.790 7.266 1.00 80.69 138 ASP A N 1
ATOM 1117 C CA . ASP A 1 138 ? 6.732 -5.691 7.539 1.00 80.69 138 ASP A CA 1
ATOM 1118 C C . ASP A 1 138 ? 7.920 -4.821 7.939 1.00 80.69 138 ASP A C 1
ATOM 1120 O O . ASP A 1 138 ? 8.519 -4.165 7.077 1.00 80.69 138 ASP A O 1
ATOM 1124 N N . ILE A 1 139 ? 8.210 -4.759 9.242 1.00 76.62 139 ILE A N 1
ATOM 1125 C CA . ILE A 1 139 ? 9.179 -3.810 9.805 1.00 76.62 139 ILE A CA 1
ATOM 1126 C C . ILE A 1 139 ? 10.604 -4.045 9.298 1.00 76.62 139 ILE A C 1
ATOM 1128 O O . ILE A 1 139 ? 11.419 -3.127 9.345 1.00 76.62 139 ILE A O 1
ATOM 1132 N N . ASP A 1 140 ? 10.899 -5.235 8.769 1.00 70.88 140 ASP A N 1
ATOM 1133 C CA . ASP A 1 140 ? 12.202 -5.556 8.185 1.00 70.88 140 ASP A CA 1
ATOM 1134 C C . ASP A 1 140 ? 12.348 -5.006 6.753 1.00 70.88 140 ASP A C 1
ATOM 1136 O O . ASP A 1 140 ? 13.459 -4.915 6.225 1.00 70.88 140 ASP A O 1
ATOM 1140 N N . LEU A 1 141 ? 11.236 -4.634 6.109 1.00 66.31 141 LEU A N 1
ATOM 1141 C CA . LEU A 1 141 ? 11.186 -4.120 4.736 1.00 66.31 141 LEU A CA 1
ATOM 1142 C C . LEU A 1 141 ? 10.814 -2.638 4.654 1.00 66.31 141 LEU A C 1
ATOM 1144 O O . LEU A 1 141 ? 11.166 -1.965 3.678 1.00 66.31 141 LEU A O 1
ATOM 1148 N N . ILE A 1 142 ? 10.076 -2.123 5.634 1.00 65.88 142 ILE A N 1
ATOM 1149 C CA . ILE A 1 142 ? 9.656 -0.723 5.653 1.00 65.88 142 ILE A CA 1
ATOM 1150 C C . ILE A 1 142 ? 10.711 0.163 6.319 1.00 65.88 142 ILE A C 1
ATOM 1152 O O . ILE A 1 142 ? 11.360 -0.202 7.291 1.00 65.88 142 ILE A O 1
ATOM 1156 N N . ARG A 1 143 ? 10.881 1.379 5.793 1.00 64.19 143 ARG A N 1
ATOM 1157 C CA . ARG A 1 143 ? 11.809 2.361 6.377 1.00 64.19 143 ARG A CA 1
ATOM 1158 C C . ARG A 1 143 ? 11.261 2.995 7.650 1.00 64.19 143 ARG A C 1
ATOM 1160 O O . ARG A 1 143 ? 12.037 3.406 8.508 1.00 64.19 143 ARG A O 1
ATOM 1167 N N . THR A 1 144 ? 9.942 3.150 7.749 1.00 76.75 144 THR A N 1
ATOM 1168 C CA . THR A 1 144 ? 9.305 3.810 8.888 1.00 76.75 144 THR A CA 1
ATOM 1169 C C . THR A 1 144 ? 7.892 3.274 9.094 1.00 76.75 144 THR A C 1
ATOM 1171 O O . THR A 1 144 ? 7.118 3.184 8.144 1.00 76.75 144 THR A O 1
ATOM 1174 N N . SER A 1 145 ? 7.593 2.889 10.336 1.00 83.94 145 SER A N 1
ATOM 1175 C CA . SER A 1 145 ? 6.312 2.301 10.747 1.00 83.94 145 SER A CA 1
ATOM 1176 C C . SER A 1 145 ? 5.169 3.314 10.732 1.00 83.94 145 SER A C 1
ATOM 1178 O O . SER A 1 145 ? 5.368 4.483 11.078 1.00 83.94 145 SER A O 1
ATOM 1180 N N . MET A 1 146 ? 3.967 2.843 10.396 1.00 88.69 146 MET A N 1
ATOM 1181 C CA . MET A 1 146 ? 2.711 3.587 10.469 1.00 88.69 146 MET A CA 1
ATOM 1182 C C . MET A 1 146 ? 2.454 4.115 11.881 1.00 88.69 146 MET A C 1
ATOM 1184 O O . MET A 1 146 ? 1.930 5.215 12.021 1.00 88.69 146 MET A O 1
ATOM 1188 N N . ILE A 1 147 ? 2.885 3.401 12.927 1.00 89.12 147 ILE A N 1
ATOM 1189 C CA . ILE A 1 147 ? 2.744 3.839 14.328 1.00 89.12 147 ILE A CA 1
ATOM 1190 C C . ILE A 1 147 ? 3.365 5.226 14.547 1.00 89.12 147 ILE A C 1
ATOM 1192 O O . ILE A 1 147 ? 2.857 6.014 15.338 1.00 89.12 147 ILE A O 1
ATOM 1196 N N . ASN A 1 148 ? 4.428 5.559 13.810 1.00 83.19 148 ASN A N 1
ATOM 1197 C CA . ASN A 1 148 ? 5.120 6.842 13.945 1.00 83.19 148 ASN A CA 1
ATOM 1198 C C . ASN A 1 148 ? 4.466 7.990 13.158 1.00 83.19 148 ASN A C 1
ATOM 1200 O O . ASN A 1 148 ? 4.864 9.140 13.333 1.00 83.19 148 ASN A O 1
ATOM 1204 N N . PHE A 1 149 ? 3.509 7.698 12.274 1.00 81.44 149 PHE A N 1
ATOM 1205 C CA . PHE A 1 149 ? 2.865 8.699 11.414 1.00 81.44 149 PHE A CA 1
ATOM 1206 C C . PHE A 1 149 ? 1.365 8.811 11.611 1.00 81.44 149 PHE A C 1
ATOM 1208 O O . PHE A 1 149 ? 0.793 9.839 11.246 1.00 81.44 149 PHE A O 1
ATOM 1215 N N . ILE A 1 150 ? 0.726 7.759 12.120 1.00 90.50 150 ILE A N 1
ATOM 1216 C CA . ILE A 1 150 ? -0.723 7.677 12.161 1.00 90.50 150 ILE A CA 1
ATOM 1217 C C . ILE A 1 150 ? -1.297 8.833 12.978 1.00 90.50 150 ILE A C 1
ATOM 1219 O O . ILE A 1 150 ? -0.870 9.123 14.093 1.00 90.50 150 ILE A O 1
ATOM 1223 N N . ASN A 1 151 ? -2.239 9.537 12.366 1.00 89.81 151 ASN A N 1
ATOM 1224 C CA . ASN A 1 151 ? -2.963 10.647 12.960 1.00 89.81 151 ASN A CA 1
ATOM 1225 C C . ASN A 1 151 ? -4.268 10.864 12.184 1.00 89.81 151 ASN A C 1
ATOM 1227 O O . ASN A 1 151 ? -4.507 10.231 11.149 1.00 89.81 151 ASN A O 1
ATOM 1231 N N . SER A 1 152 ? -5.100 11.788 12.661 1.00 90.38 152 SER A N 1
ATOM 1232 C CA . SER A 1 152 ? -6.396 12.080 12.049 1.00 90.38 152 SER A CA 1
ATOM 1233 C C . SER A 1 152 ? -6.312 12.509 10.583 1.00 90.38 152 SER A C 1
ATOM 1235 O O . SER A 1 152 ? -7.163 12.104 9.795 1.00 90.38 152 SER A O 1
ATOM 1237 N N . ILE A 1 153 ? -5.275 13.254 10.188 1.00 89.31 153 ILE A N 1
ATOM 1238 C CA . ILE A 1 153 ? -5.073 13.706 8.803 1.00 89.31 153 ILE A CA 1
ATOM 1239 C C . ILE A 1 153 ? -4.873 12.499 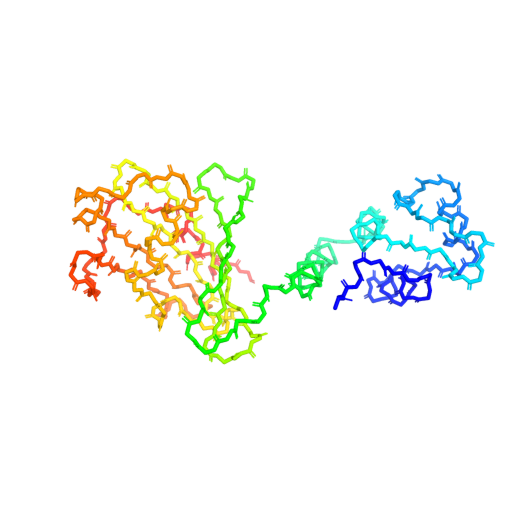7.881 1.00 89.31 153 ILE A C 1
ATOM 1241 O O . ILE A 1 153 ? -5.535 12.419 6.853 1.00 89.31 153 ILE A O 1
ATOM 1245 N N . ILE A 1 154 ? -4.027 11.535 8.265 1.00 90.75 154 ILE A N 1
ATOM 1246 C CA . ILE A 1 154 ? -3.788 10.307 7.483 1.00 90.75 154 ILE A CA 1
ATOM 1247 C C . ILE A 1 154 ? -5.074 9.494 7.313 1.00 90.75 154 ILE A C 1
ATOM 1249 O O . ILE A 1 154 ? -5.377 9.013 6.225 1.00 90.75 154 ILE A O 1
ATOM 1253 N N . ILE A 1 155 ? -5.835 9.328 8.393 1.00 93.75 155 ILE A N 1
ATOM 1254 C CA . ILE A 1 155 ? -7.031 8.478 8.396 1.00 93.75 155 ILE A CA 1
ATOM 1255 C C . ILE A 1 155 ? -8.126 9.093 7.523 1.00 93.75 155 ILE A C 1
ATOM 1257 O O . ILE A 1 155 ? -8.696 8.415 6.670 1.00 93.75 155 ILE A O 1
ATOM 1261 N N . VAL A 1 156 ? -8.380 10.392 7.695 1.00 92.88 156 VAL A N 1
ATOM 1262 C CA . VAL A 1 156 ? -9.343 11.149 6.883 1.00 92.88 156 VAL A CA 1
ATOM 1263 C C . VAL A 1 156 ? -8.917 11.174 5.416 1.00 92.88 156 VAL A C 1
ATOM 1265 O O . VAL A 1 156 ? -9.753 11.039 4.527 1.00 92.88 156 VAL A O 1
ATOM 1268 N N . ASP A 1 157 ? -7.618 11.294 5.143 1.00 91.69 157 ASP A N 1
ATOM 1269 C CA . ASP A 1 157 ? -7.071 11.233 3.789 1.00 91.69 157 ASP A CA 1
ATOM 1270 C C . ASP A 1 157 ? -7.347 9.889 3.094 1.00 91.69 157 ASP A C 1
ATOM 1272 O O . ASP A 1 157 ? -7.718 9.872 1.918 1.00 91.69 157 ASP A O 1
ATOM 1276 N N . ILE A 1 158 ? -7.212 8.771 3.814 1.00 94.12 158 ILE A N 1
ATOM 1277 C CA . ILE A 1 158 ? -7.542 7.439 3.291 1.00 94.12 158 ILE A CA 1
ATOM 1278 C C . ILE A 1 158 ? -9.040 7.345 2.984 1.00 94.12 158 ILE A C 1
ATOM 1280 O O . ILE A 1 158 ? -9.393 6.949 1.874 1.00 94.12 158 ILE A O 1
ATOM 1284 N N . TRP A 1 159 ? -9.914 7.744 3.914 1.00 94.50 159 TRP A N 1
ATOM 1285 C CA . TRP A 1 159 ? -11.367 7.701 3.705 1.00 94.50 159 TRP A CA 1
ATOM 1286 C C . TRP A 1 159 ? -11.826 8.565 2.528 1.00 94.50 159 TRP A C 1
ATOM 1288 O O . TRP A 1 159 ? -12.585 8.094 1.682 1.00 94.50 159 TRP A O 1
ATOM 1298 N N . ASN A 1 160 ? -11.293 9.782 2.405 1.00 91.12 160 ASN A N 1
ATOM 1299 C CA . ASN A 1 160 ? -11.582 10.661 1.272 1.00 91.12 160 ASN A CA 1
ATOM 1300 C C . ASN A 1 160 ? -11.169 10.033 -0.067 1.00 91.12 160 ASN A C 1
ATOM 1302 O O . ASN A 1 160 ? -11.892 10.154 -1.048 1.00 91.12 160 ASN A O 1
ATOM 1306 N N . LYS A 1 161 ? -10.023 9.340 -0.129 1.00 89.12 161 LYS A N 1
ATOM 1307 C CA . LYS A 1 161 ? -9.568 8.647 -1.352 1.00 89.12 161 LYS A CA 1
ATOM 1308 C C . LYS A 1 161 ? -10.389 7.407 -1.706 1.00 89.12 161 LYS A C 1
ATOM 1310 O O . LYS A 1 161 ? -10.264 6.904 -2.821 1.00 89.12 161 LYS A O 1
ATOM 1315 N N . LEU A 1 162 ? -11.180 6.904 -0.765 1.00 90.81 162 LEU A N 1
ATOM 1316 C CA . LEU A 1 162 ? -12.158 5.839 -0.979 1.00 90.81 162 LEU A CA 1
ATOM 1317 C C . LEU A 1 162 ? -13.545 6.396 -1.338 1.00 90.81 162 LEU A C 1
ATOM 1319 O O . LEU A 1 162 ? -14.496 5.622 -1.403 1.00 90.81 162 LEU A O 1
ATOM 1323 N N . ASP A 1 163 ? -13.658 7.713 -1.553 1.00 89.81 163 ASP A N 1
ATOM 1324 C CA . ASP A 1 163 ? -14.910 8.436 -1.797 1.00 89.81 163 ASP A CA 1
ATOM 1325 C C . ASP A 1 163 ? -15.963 8.210 -0.687 1.00 89.81 163 ASP A C 1
ATOM 1327 O O . ASP A 1 163 ? -17.168 8.194 -0.942 1.00 89.81 163 ASP A O 1
ATOM 1331 N N . VAL A 1 164 ? -15.514 8.034 0.564 1.00 90.19 164 VAL A N 1
ATOM 1332 C CA . VAL A 1 164 ? -16.386 7.898 1.743 1.00 90.19 164 VAL A CA 1
ATOM 1333 C C . VAL A 1 164 ? -16.659 9.274 2.348 1.00 90.19 164 VAL A C 1
ATOM 1335 O O . VAL A 1 164 ? -15.737 10.041 2.620 1.00 90.19 164 VAL A O 1
ATOM 1338 N N . GLU A 1 165 ? -17.934 9.581 2.589 1.00 91.75 165 GLU A N 1
ATOM 1339 C CA . GLU A 1 165 ? -18.344 10.824 3.244 1.00 91.75 165 GLU A CA 1
ATOM 1340 C C . GLU A 1 165 ? -17.862 10.869 4.703 1.00 91.75 165 GLU A C 1
ATOM 1342 O O . GLU A 1 165 ? -18.100 9.947 5.487 1.00 91.75 165 GLU A O 1
ATOM 1347 N N . ILE A 1 166 ? -17.203 11.967 5.080 1.00 91.94 166 ILE A N 1
ATOM 1348 C CA . ILE A 1 166 ? -16.695 12.170 6.438 1.00 91.94 166 ILE A CA 1
ATOM 1349 C C . ILE A 1 166 ? -17.823 12.685 7.336 1.00 91.94 166 ILE A C 1
ATOM 1351 O O . ILE A 1 166 ? -18.091 13.884 7.395 1.00 91.94 166 ILE A O 1
ATOM 1355 N N . THR A 1 167 ? -18.479 11.764 8.036 1.00 93.69 167 THR A N 1
ATOM 1356 C CA . THR A 1 167 ? -19.555 12.050 8.996 1.00 93.69 167 THR A CA 1
ATOM 1357 C C . THR A 1 167 ? -19.053 12.007 10.440 1.00 93.69 167 THR A C 1
ATOM 1359 O O . THR A 1 167 ? -18.024 11.396 10.732 1.00 93.69 167 THR A O 1
ATOM 1362 N N . ASP A 1 168 ? -19.805 12.597 11.375 1.00 92.81 168 ASP A N 1
ATOM 1363 C CA . ASP A 1 168 ? -19.499 12.498 12.812 1.00 92.81 168 ASP A CA 1
ATOM 1364 C C . ASP A 1 168 ? -19.448 11.037 13.287 1.00 92.81 168 ASP A C 1
ATOM 1366 O O . ASP A 1 168 ? -18.602 10.675 14.102 1.00 92.81 168 ASP A O 1
ATOM 1370 N N . GLU A 1 169 ? -20.307 10.177 12.729 1.00 93.50 169 GLU A N 1
ATOM 1371 C CA . GLU A 1 169 ? -20.299 8.742 13.017 1.00 93.50 169 GLU A CA 1
ATOM 1372 C C . GLU A 1 169 ? -18.986 8.083 12.576 1.00 93.50 169 GLU A C 1
ATOM 1374 O O . GLU A 1 169 ? -18.393 7.331 13.352 1.00 93.50 169 GLU A O 1
ATOM 1379 N N . LEU A 1 170 ? -18.502 8.394 11.367 1.00 92.50 170 LEU A N 1
ATOM 1380 C CA . LEU A 1 170 ? -17.218 7.895 10.875 1.00 92.50 170 LEU A CA 1
ATOM 1381 C C . LEU A 1 170 ? -16.074 8.358 11.782 1.00 92.50 170 LEU A C 1
ATOM 1383 O O . LEU A 1 170 ? -15.217 7.554 12.144 1.00 92.50 170 LEU A O 1
ATOM 1387 N N . LEU A 1 171 ? -16.061 9.636 12.169 1.00 91.38 171 LEU A N 1
ATOM 1388 C CA . LEU A 1 171 ? -15.041 10.192 13.062 1.00 91.38 171 LEU A CA 1
ATOM 1389 C C . LEU A 1 171 ? -15.056 9.521 14.441 1.00 91.38 171 LEU A C 1
ATOM 1391 O O . LEU A 1 171 ? -13.999 9.299 15.033 1.00 91.38 171 LEU A O 1
ATOM 1395 N N . GLU A 1 172 ? -16.241 9.172 14.938 1.00 93.06 172 GLU A N 1
ATOM 1396 C CA . GLU A 1 172 ? -16.417 8.546 16.245 1.00 93.06 172 GLU A CA 1
ATOM 1397 C C . GLU A 1 172 ? -16.045 7.057 16.257 1.00 93.06 172 GLU A C 1
ATOM 1399 O O . GLU A 1 172 ? -15.481 6.576 17.244 1.00 93.06 172 GLU A O 1
ATOM 1404 N N . LYS A 1 173 ? -16.364 6.332 15.181 1.00 93.62 173 LYS A N 1
ATOM 1405 C CA . LYS A 1 173 ? -16.241 4.869 15.105 1.00 93.62 173 LYS A CA 1
ATOM 1406 C C . LYS A 1 173 ? -15.036 4.376 14.313 1.00 93.62 173 LYS A C 1
ATOM 1408 O O . LYS A 1 173 ? -14.779 3.178 14.332 1.00 93.62 173 LYS A O 1
ATOM 1413 N N . SER A 1 174 ? -14.296 5.250 13.630 1.00 96.31 174 SER A N 1
ATOM 1414 C CA . SER A 1 174 ? -13.137 4.820 12.845 1.00 96.31 174 SER A CA 1
ATOM 1415 C C . SER A 1 174 ? -11.959 4.409 13.717 1.00 96.31 174 SER A C 1
ATOM 1417 O O . SER A 1 174 ? -11.484 5.171 14.569 1.00 96.31 174 SER A O 1
ATOM 1419 N N . PHE A 1 175 ? -11.408 3.241 13.402 1.00 97.44 175 PHE A N 1
ATOM 1420 C CA . PHE A 1 175 ? -10.173 2.741 13.992 1.00 97.44 175 PHE A CA 1
ATOM 1421 C C . PHE A 1 175 ? -9.191 2.288 12.922 1.00 97.44 175 PHE A C 1
ATOM 1423 O O . PHE A 1 175 ? -9.562 1.945 11.799 1.00 97.44 175 PHE A O 1
ATOM 1430 N N . VAL A 1 176 ? -7.916 2.248 13.296 1.00 97.94 176 VAL A N 1
ATOM 1431 C CA . VAL A 1 176 ? -6.858 1.680 12.467 1.00 97.94 176 VAL A CA 1
ATOM 1432 C C . VAL A 1 176 ? -6.183 0.553 13.218 1.00 97.94 176 VAL A C 1
ATOM 1434 O O . VAL A 1 176 ? -5.555 0.803 14.240 1.00 97.94 176 VAL A O 1
ATOM 1437 N N . ASN A 1 177 ? -6.275 -0.670 12.706 1.00 97.75 177 ASN A N 1
ATOM 1438 C CA . ASN A 1 177 ? -5.533 -1.813 13.231 1.00 97.75 177 ASN A CA 1
ATOM 1439 C C . ASN A 1 177 ? -4.209 -1.930 12.482 1.00 97.75 177 ASN A C 1
ATOM 1441 O O . ASN A 1 177 ? -4.206 -2.224 11.289 1.00 97.75 177 ASN A O 1
ATOM 1445 N N . ILE A 1 178 ? -3.091 -1.733 13.169 1.00 95.88 178 ILE A N 1
ATOM 1446 C CA . ILE A 1 178 ? -1.744 -1.815 12.605 1.00 95.88 178 ILE A CA 1
ATOM 1447 C C . ILE A 1 178 ? -1.140 -3.169 12.971 1.00 95.88 178 ILE A C 1
ATOM 1449 O O . ILE A 1 178 ? -1.007 -3.502 14.145 1.00 95.88 178 ILE A O 1
ATOM 1453 N N . TYR A 1 179 ? -0.795 -3.940 11.947 1.00 94.06 179 TYR A N 1
ATOM 1454 C CA . TYR A 1 179 ? -0.203 -5.270 12.001 1.00 94.06 179 TYR A CA 1
ATOM 1455 C C . TYR A 1 179 ? 1.285 -5.124 11.706 1.00 94.06 179 TYR A C 1
ATOM 1457 O O . TYR A 1 179 ? 1.684 -5.026 10.543 1.00 94.06 179 TYR A O 1
ATOM 1465 N N . CYS A 1 180 ? 2.095 -5.087 12.757 1.00 90.38 180 CYS A N 1
ATOM 1466 C CA . CYS A 1 180 ? 3.544 -5.002 12.653 1.00 90.38 180 CYS A CA 1
ATOM 1467 C C . CYS A 1 180 ? 4.112 -6.416 12.612 1.00 90.38 180 CYS A C 1
ATOM 1469 O O . CYS A 1 180 ? 4.143 -7.086 13.641 1.00 90.38 180 CYS A O 1
ATOM 1471 N N . SER A 1 181 ? 4.548 -6.878 11.443 1.00 86.81 181 SER A N 1
ATOM 1472 C CA . SER A 1 181 ? 5.211 -8.174 11.271 1.00 86.81 181 SER A CA 1
ATOM 1473 C C . SER A 1 181 ? 6.729 -8.014 11.293 1.00 86.81 181 SER A C 1
ATOM 1475 O O . SER A 1 181 ? 7.255 -7.074 10.698 1.00 86.81 181 SER A O 1
ATOM 1477 N N . SER A 1 182 ? 7.427 -8.935 11.957 1.00 80.19 182 SER A N 1
ATOM 1478 C CA . SER A 1 182 ? 8.891 -9.029 11.990 1.00 80.19 182 SER A CA 1
ATOM 1479 C C . SER A 1 182 ? 9.333 -10.484 11.885 1.00 80.19 182 SER A C 1
ATOM 1481 O O . SER A 1 182 ? 8.703 -11.371 12.465 1.00 80.19 182 SER A O 1
ATOM 1483 N N . ARG A 1 183 ? 10.482 -10.727 11.244 1.00 77.31 183 ARG A N 1
ATOM 1484 C CA . ARG A 1 183 ? 11.170 -12.030 11.246 1.00 77.31 183 ARG A CA 1
ATOM 1485 C C . ARG A 1 183 ? 11.416 -12.563 12.650 1.00 77.31 183 ARG A C 1
ATOM 1487 O O . ARG A 1 183 ? 11.438 -13.773 12.848 1.00 77.31 183 ARG A O 1
ATOM 1494 N N . ASN A 1 184 ? 11.623 -11.678 13.623 1.00 76.50 184 ASN A N 1
ATOM 1495 C CA . ASN A 1 184 ? 11.569 -12.070 15.020 1.00 76.50 184 ASN A CA 1
ATOM 1496 C C . ASN A 1 184 ? 10.125 -11.913 15.506 1.00 76.50 184 ASN A C 1
ATOM 1498 O O . ASN A 1 184 ? 9.672 -10.814 15.825 1.00 76.50 184 ASN A O 1
ATOM 1502 N N . THR A 1 185 ? 9.414 -13.037 15.570 1.00 72.25 185 THR A N 1
ATOM 1503 C CA . THR A 1 185 ? 7.986 -13.103 15.907 1.00 72.25 185 THR A CA 1
ATOM 1504 C C . THR A 1 185 ? 7.653 -12.485 17.267 1.00 72.25 185 THR A C 1
ATOM 1506 O O . THR A 1 185 ? 6.541 -12.003 17.449 1.00 72.25 185 THR A O 1
ATOM 1509 N N . ILE A 1 186 ? 8.616 -12.390 18.193 1.00 76.00 186 ILE A N 1
ATOM 1510 C CA . ILE A 1 186 ? 8.450 -11.718 19.496 1.00 76.00 186 ILE A CA 1
ATOM 1511 C C . ILE A 1 186 ? 8.173 -10.216 19.326 1.00 76.00 186 ILE A C 1
ATOM 1513 O O . ILE A 1 186 ? 7.512 -9.608 20.165 1.00 76.00 186 ILE A O 1
ATOM 1517 N N . TYR A 1 187 ? 8.659 -9.611 18.241 1.00 74.38 187 TYR A N 1
ATOM 1518 C CA . TYR A 1 187 ? 8.408 -8.207 17.914 1.00 74.38 187 TYR A CA 1
ATOM 1519 C C . TYR A 1 187 ? 7.183 -8.012 17.019 1.00 74.38 187 TYR A C 1
ATOM 1521 O O . TYR A 1 187 ? 6.847 -6.873 16.695 1.00 74.38 187 TYR A O 1
ATOM 1529 N N . SER A 1 188 ? 6.501 -9.096 16.635 1.00 84.81 188 SER A N 1
ATOM 1530 C CA . SER A 1 188 ? 5.264 -8.994 15.870 1.00 84.81 188 SER A CA 1
ATOM 1531 C C . SER A 1 188 ? 4.106 -8.623 16.791 1.00 84.81 188 SER A C 1
ATOM 1533 O O . SER A 1 188 ? 3.842 -9.305 17.781 1.00 84.81 188 SER A O 1
ATOM 1535 N N . THR A 1 189 ? 3.406 -7.533 16.485 1.00 91.00 189 THR A N 1
ATOM 1536 C CA . THR A 1 189 ? 2.329 -7.007 17.338 1.00 91.00 189 THR A CA 1
ATOM 1537 C C . THR A 1 189 ? 1.180 -6.444 16.513 1.00 91.00 189 THR A C 1
ATOM 1539 O O . THR A 1 189 ? 1.360 -6.045 15.363 1.00 91.00 189 THR A O 1
ATOM 1542 N N . ILE A 1 190 ? -0.016 -6.435 17.106 1.00 93.12 190 ILE A N 1
ATOM 1543 C CA . ILE A 1 190 ? -1.167 -5.707 16.573 1.00 93.12 190 ILE A CA 1
ATOM 1544 C C . ILE A 1 190 ? -1.509 -4.611 17.573 1.00 93.12 190 ILE A C 1
ATOM 1546 O O . ILE A 1 190 ? -1.654 -4.888 18.765 1.00 93.12 190 ILE A O 1
ATOM 1550 N N . GLN A 1 191 ? -1.640 -3.381 17.092 1.00 93.88 191 GLN A N 1
ATOM 1551 C CA . GLN A 1 191 ? -2.074 -2.236 17.890 1.00 93.88 191 GLN A CA 1
ATOM 1552 C C . GLN A 1 191 ? -3.177 -1.490 17.154 1.00 93.88 191 GLN A C 1
ATOM 1554 O O . GLN A 1 191 ? -3.162 -1.429 15.925 1.00 93.88 191 GLN A O 1
ATOM 1559 N N . SER A 1 192 ? -4.118 -0.907 17.892 1.00 97.00 192 SER A N 1
ATOM 1560 C CA . SER A 1 192 ? -5.188 -0.110 17.293 1.00 97.00 192 SER A CA 1
ATOM 1561 C C . SER A 1 192 ? -5.047 1.359 17.634 1.00 97.00 192 SER A C 1
ATOM 1563 O O . SER A 1 192 ? -4.711 1.704 18.760 1.00 97.00 192 SER A O 1
ATOM 1565 N N . TYR A 1 193 ? -5.354 2.227 16.681 1.00 97.69 193 TYR A N 1
ATOM 1566 C CA . TYR A 1 193 ? -5.415 3.673 16.860 1.00 97.69 193 TYR A CA 1
ATOM 1567 C C . TYR A 1 193 ? -6.855 4.154 16.675 1.00 97.69 193 TYR A C 1
ATOM 1569 O O . TYR A 1 193 ? -7.504 3.787 15.693 1.00 97.69 193 TYR A O 1
ATOM 1577 N N . SER A 1 194 ? -7.361 4.962 17.606 1.00 96.62 194 SER A N 1
ATOM 1578 C CA . SER A 1 194 ? -8.702 5.548 17.515 1.00 96.62 194 SER A CA 1
ATOM 1579 C C . SER A 1 194 ? -8.645 6.920 16.858 1.00 96.62 194 SER A C 1
ATOM 1581 O O . SER A 1 194 ? -7.927 7.804 17.328 1.00 96.62 194 SER A O 1
ATOM 1583 N N . LEU A 1 195 ? -9.452 7.134 15.814 1.00 94.44 195 LEU A N 1
ATOM 1584 C CA . LEU A 1 195 ? -9.579 8.457 15.201 1.00 94.44 195 LEU A CA 1
ATOM 1585 C C . LEU A 1 195 ? -10.190 9.477 16.174 1.00 94.44 195 LEU A C 1
ATOM 1587 O O . LEU A 1 195 ? -9.750 10.624 16.214 1.00 94.44 195 LEU A O 1
ATOM 1591 N N . LYS A 1 196 ? -11.166 9.045 16.982 1.00 93.88 196 LYS A N 1
ATOM 1592 C CA . LYS A 1 196 ? -11.886 9.890 17.941 1.00 93.88 196 LYS A CA 1
ATOM 1593 C C . LYS A 1 196 ? -10.970 10.477 19.010 1.00 93.88 196 LYS A C 1
ATOM 1595 O O . LYS A 1 196 ? -11.040 11.670 19.291 1.00 93.88 196 LYS A O 1
ATOM 1600 N N . THR A 1 197 ? -10.172 9.628 19.658 1.00 94.19 197 THR A N 1
ATOM 1601 C CA . THR A 1 197 ? -9.328 10.057 20.785 1.00 94.19 197 THR A CA 1
ATOM 1602 C C . THR A 1 197 ? -7.948 10.508 20.333 1.00 94.19 197 THR A C 1
ATOM 1604 O O . THR A 1 197 ? -7.304 11.279 21.037 1.00 94.19 197 THR A O 1
ATOM 1607 N N . GLY A 1 198 ? -7.497 10.060 19.160 1.00 93.75 198 GLY A N 1
ATOM 1608 C CA . GLY A 1 198 ? -6.146 10.308 18.678 1.00 93.75 198 GLY A CA 1
ATOM 1609 C C . GLY A 1 198 ? -5.076 9.490 19.410 1.00 93.75 198 GLY A C 1
ATOM 1610 O O . GLY A 1 198 ? -3.906 9.874 19.401 1.00 93.75 198 GLY A O 1
ATOM 1611 N N . GLU A 1 199 ? -5.462 8.382 20.046 1.00 94.75 199 GLU A N 1
ATOM 1612 C CA . GLU A 1 199 ? -4.601 7.569 20.910 1.00 94.75 199 GLU A CA 1
ATOM 1613 C C . GLU A 1 199 ? -4.584 6.092 20.490 1.00 94.75 199 GLU A C 1
ATOM 1615 O O . GLU A 1 199 ? -5.514 5.585 19.851 1.00 94.75 199 GLU A O 1
ATOM 1620 N N . PHE A 1 200 ? -3.523 5.385 20.891 1.00 95.62 200 PHE A N 1
ATOM 1621 C CA . PHE A 1 200 ? -3.462 3.929 20.788 1.00 95.62 200 PHE A CA 1
ATOM 1622 C C . PHE A 1 200 ? -4.347 3.272 21.851 1.00 95.62 200 PHE A C 1
ATOM 1624 O O . PHE A 1 200 ? -4.404 3.707 22.998 1.00 95.62 200 PHE A O 1
ATOM 1631 N N . THR A 1 201 ? -5.034 2.205 21.460 1.00 95.38 201 THR A N 1
ATOM 1632 C CA . THR A 1 201 ? -6.064 1.517 22.243 1.00 95.38 201 THR A CA 1
ATOM 1633 C C . THR A 1 201 ? -5.921 0.002 22.113 1.00 95.38 201 THR A C 1
ATOM 1635 O O . THR A 1 201 ? -5.068 -0.504 21.376 1.00 95.38 201 THR A O 1
ATOM 1638 N N . GLU A 1 202 ? -6.765 -0.735 22.838 1.00 93.75 202 GLU A N 1
ATOM 1639 C CA . GLU A 1 202 ? -6.900 -2.174 22.636 1.00 93.75 202 GLU A CA 1
ATOM 1640 C C . GLU A 1 202 ? -7.312 -2.510 21.203 1.00 93.75 202 GLU A C 1
ATOM 1642 O O . GLU A 1 202 ? -8.003 -1.747 20.522 1.00 93.75 202 GLU A O 1
ATOM 1647 N N . VAL A 1 203 ? -6.893 -3.698 20.774 1.00 95.44 203 VAL A N 1
ATOM 1648 C CA . VAL A 1 203 ? -7.095 -4.175 19.415 1.00 95.44 203 VAL A CA 1
ATOM 1649 C C . VAL A 1 203 ? -8.584 -4.284 19.082 1.00 95.44 203 VAL A C 1
ATOM 1651 O O . VAL A 1 203 ? -9.315 -5.055 19.708 1.00 95.44 203 VAL A O 1
ATOM 1654 N N . GLN A 1 204 ? -9.022 -3.551 18.060 1.00 96.00 204 GLN A N 1
ATOM 1655 C CA . GLN A 1 204 ? -10.415 -3.554 17.623 1.00 96.00 204 GLN A CA 1
ATOM 1656 C C . GLN A 1 204 ? -10.742 -4.789 16.792 1.00 96.00 204 GLN A C 1
ATOM 1658 O O . GLN A 1 204 ? -9.930 -5.260 15.994 1.00 96.00 204 GLN A O 1
ATOM 1663 N N . LYS A 1 205 ? -11.947 -5.322 16.988 1.00 94.44 205 LYS A N 1
ATOM 1664 C CA . LYS A 1 205 ? -12.461 -6.478 16.249 1.00 94.44 205 LYS A CA 1
ATOM 1665 C C . LYS A 1 205 ? -13.455 -6.020 15.172 1.00 94.44 205 LYS A C 1
ATOM 1667 O O . LYS A 1 205 ? -14.172 -5.058 15.428 1.00 94.44 205 LYS A O 1
ATOM 1672 N N . PRO A 1 206 ? -13.560 -6.742 14.042 1.00 95.38 206 PRO A N 1
ATOM 1673 C CA . PRO A 1 206 ? -12.848 -7.982 13.721 1.00 95.38 206 PRO A CA 1
ATOM 1674 C C . PRO A 1 206 ? -11.371 -7.762 13.366 1.00 95.38 206 PRO A C 1
ATOM 1676 O O . PRO A 1 206 ? -10.937 -6.662 13.055 1.00 95.38 206 PRO A O 1
ATOM 1679 N N . ILE A 1 207 ? -10.577 -8.831 13.443 1.00 94.38 207 ILE A N 1
ATOM 1680 C CA . ILE A 1 207 ? -9.197 -8.847 12.946 1.00 94.38 207 ILE A CA 1
ATOM 1681 C C . ILE A 1 207 ? -9.214 -9.350 11.508 1.00 94.38 207 ILE A C 1
ATOM 1683 O O . ILE A 1 207 ? -9.852 -10.359 11.214 1.00 94.38 207 ILE A O 1
ATOM 1687 N N . TYR A 1 208 ? -8.467 -8.690 10.625 1.00 93.44 208 TYR A N 1
ATOM 1688 C CA . TYR A 1 208 ? -8.277 -9.153 9.260 1.00 93.44 208 TYR A CA 1
ATOM 1689 C C . TYR A 1 208 ? -7.375 -10.394 9.212 1.00 93.44 208 TYR A C 1
ATOM 1691 O O . TYR A 1 208 ? -6.158 -10.308 9.405 1.00 93.44 208 TYR A O 1
ATOM 1699 N N . SER A 1 209 ? -7.987 -11.555 8.962 1.00 89.19 209 SER A N 1
ATOM 1700 C CA . SER A 1 209 ? -7.343 -12.874 9.048 1.00 89.19 209 SER A CA 1
ATOM 1701 C C . SER A 1 209 ? -6.100 -12.985 8.175 1.00 89.19 209 SER A C 1
ATOM 1703 O O . SER A 1 209 ? -5.067 -13.459 8.632 1.00 89.19 209 SER A O 1
ATOM 1705 N N . ARG A 1 210 ? -6.149 -12.468 6.946 1.00 88.44 210 ARG A N 1
ATOM 1706 C CA . ARG A 1 210 ? -5.016 -12.547 6.023 1.00 88.44 210 ARG A CA 1
ATOM 1707 C C . ARG A 1 210 ? -3.791 -11.789 6.536 1.00 88.44 210 ARG A C 1
ATOM 1709 O O . ARG A 1 210 ? -2.672 -12.263 6.379 1.00 88.44 210 ARG A O 1
ATOM 1716 N N . PHE A 1 211 ? -3.972 -10.620 7.149 1.00 90.44 211 PHE A N 1
ATOM 1717 C CA . PHE A 1 211 ? -2.844 -9.890 7.742 1.00 90.44 211 PHE A CA 1
ATOM 1718 C C . PHE A 1 211 ? -2.332 -10.584 9.000 1.00 90.44 211 PHE A C 1
ATOM 1720 O O . PHE A 1 211 ? -1.123 -10.642 9.204 1.00 90.44 211 PHE A O 1
ATOM 1727 N N . GLN A 1 212 ? -3.224 -11.178 9.791 1.00 87.25 212 GLN A N 1
ATOM 1728 C CA . GLN A 1 212 ? -2.841 -11.993 10.940 1.00 87.25 212 GLN A CA 1
ATOM 1729 C C . GLN A 1 212 ? -2.020 -13.230 10.532 1.00 87.25 212 GLN A C 1
ATOM 1731 O O . GLN A 1 212 ? -0.997 -13.511 11.147 1.00 87.25 212 GLN A O 1
ATOM 1736 N N . GLU A 1 213 ? -2.418 -13.940 9.477 1.00 85.00 213 GLU A N 1
ATOM 1737 C CA . GLU A 1 213 ? -1.683 -15.094 8.940 1.00 85.00 213 GLU A CA 1
ATOM 1738 C C . GLU A 1 213 ? -0.280 -14.700 8.461 1.00 85.00 213 GLU A C 1
ATOM 1740 O O . GLU A 1 213 ? 0.695 -15.396 8.746 1.00 85.00 213 GLU A O 1
ATOM 1745 N N . LEU A 1 214 ? -0.151 -13.547 7.797 1.00 81.50 214 LEU A N 1
ATOM 1746 C CA . LEU A 1 214 ? 1.143 -13.022 7.350 1.00 81.50 214 LEU A CA 1
ATOM 1747 C C . LEU A 1 214 ? 2.095 -12.686 8.507 1.00 81.50 214 LEU A C 1
ATOM 1749 O O . LEU A 1 214 ? 3.308 -12.720 8.313 1.00 81.50 214 LEU A O 1
ATOM 1753 N N . MET A 1 215 ? 1.578 -12.394 9.703 1.00 80.00 215 MET A N 1
ATOM 1754 C CA . MET A 1 215 ? 2.411 -12.193 10.895 1.00 80.00 215 MET A CA 1
ATOM 1755 C C . MET A 1 215 ? 2.967 -13.507 11.466 1.00 80.00 215 MET A C 1
ATOM 1757 O O . MET A 1 215 ? 3.999 -13.489 12.128 1.00 80.00 215 MET A O 1
ATOM 1761 N N . GLY A 1 216 ? 2.301 -14.642 11.222 1.00 65.50 216 GLY A N 1
ATOM 1762 C CA . GLY A 1 216 ? 2.721 -15.970 11.694 1.00 65.50 216 GLY A CA 1
ATOM 1763 C C . GLY A 1 216 ? 3.514 -16.795 10.672 1.00 65.50 216 GLY A C 1
ATOM 1764 O O . GLY A 1 216 ? 4.027 -17.858 11.006 1.00 65.50 216 GLY A O 1
ATOM 1765 N N . GLY A 1 217 ? 3.633 -16.324 9.427 1.00 52.00 217 GLY A N 1
ATOM 1766 C CA . GLY A 1 217 ? 4.158 -17.089 8.287 1.00 52.00 217 GLY A CA 1
ATOM 1767 C C . GLY A 1 217 ? 5.670 -17.359 8.249 1.00 52.00 217 GLY A C 1
ATOM 1768 O O . GLY A 1 217 ? 6.151 -17.844 7.229 1.00 52.00 217 GLY A O 1
ATOM 1769 N N . TYR A 1 218 ? 6.423 -17.066 9.316 1.00 43.75 218 TYR A N 1
ATOM 1770 C CA . TYR A 1 218 ? 7.846 -17.426 9.448 1.00 43.75 218 TYR A CA 1
ATOM 1771 C C . TYR A 1 218 ? 8.077 -18.691 10.293 1.00 43.75 218 TYR A C 1
ATOM 1773 O O . TYR A 1 218 ? 9.171 -18.903 10.814 1.00 43.75 218 TYR A O 1
ATOM 1781 N N . GLU A 1 219 ? 7.080 -19.569 10.407 1.00 38.56 219 GLU A N 1
ATOM 1782 C CA . GLU A 1 219 ? 7.306 -20.949 10.832 1.00 38.56 219 GLU A CA 1
ATOM 1783 C C . GLU A 1 219 ? 7.334 -21.875 9.605 1.00 38.56 219 GLU A C 1
ATOM 1785 O O . GLU A 1 219 ? 6.341 -22.026 8.898 1.00 38.56 219 GLU A O 1
ATOM 1790 N N . HIS A 1 220 ? 8.506 -22.498 9.407 1.00 30.14 220 HIS A N 1
ATOM 1791 C CA . HIS A 1 220 ? 8.888 -23.524 8.419 1.00 30.14 220 HIS A CA 1
ATOM 1792 C C . HIS A 1 220 ? 9.611 -23.050 7.144 1.00 30.14 220 HIS A C 1
ATOM 1794 O O . HIS A 1 220 ? 8.987 -22.764 6.123 1.00 30.14 220 HIS A O 1
ATOM 1800 N N . GLY A 1 221 ? 10.950 -23.140 7.172 1.00 32.88 221 GLY A N 1
ATOM 1801 C CA . GLY A 1 221 ? 11.791 -23.283 5.976 1.00 32.88 221 GLY A CA 1
ATOM 1802 C C . GLY A 1 221 ? 13.165 -22.659 6.090 1.00 32.88 221 GLY A C 1
ATOM 1803 O O . GLY A 1 221 ? 13.361 -21.624 5.423 1.00 32.88 221 GLY A O 1
#

Secondary structure (DSSP, 8-state):
---SEE-HHHHHHHHHHTT----HHHHHHHHHTTSSTT-EE-SSSS-EEEEHHHHHHHHGGG-SSHHHHHHHHHHHHHHHHHHSPPPPPPTT---EEEEE-SSTTEEEEEEE-SSTT-EEEEEEEEETTTTEEEEEEETTT-SS-GGGT-SHHHHHHHHHHTT----HHHHHH-EEEEEEE-SSGGG-EEEEEETTTSSEESPPSSP-HHHHHHHHTTS--

Organism: NCBI:txid44008

Sequence (221 aa):
MYNNTLKVSECLSIMKKFNVHMSEPSFRQAIRKNQVKNTVLNSKKEGIRIPFASLINFLIPKLQGNYDAYELGMFYKENTFFSNPLPTSGIGEFHSILAPTIYSNEYIYVVENSHGGTYSSFRLAIDYENMIIHVYEDIDLIRTSMINFINSIIIVDIWNKLDVEITDELLEKSFVNIYCSSRNTIYSTIQSYSLKTGEFTEVQKPIYSRFQELMGGYEHG

pLDDT: mean 80.36, std 15.85, range [29.72, 98.19]

Foldseek 3Di:
DQPLWDALVVLQVVCVVLVNHDDSVRVVVCVVVCLQPPWDQDPPDPHITGRNVSSLSSNCVVHDDPVSNVVSVVVCVVVVCLRPDFPFDDPPDWDWDWADDPDPQKTWIWTDDPPTRDIWIWIWHADPPQQEIETEDEVVPTPDFCVVVDALVVSVVVCVNVVHDDDPCSQQRHKYWYFYAYLPLVPTDIWMAHSNVRDIDPGDDDDDVVSVVVNVPNPDD

Radius of gyration: 21.31 Å; chains: 1; bounding box: 43×47×60 Å